Protein AF-A0A2N1URW8-F1 (afdb_monomer_lite)

Foldseek 3Di:
DDDDPVPDDLVVQLLVQLLVLLCCQCPNPLNLPNLLVLVCCVPVVDDPVLVSCCLQPPQADPQVLSNVVNVVSSVLSVVVSVVDDQWDWDDDPDDTDTHHPSVVVLVVCLPPVSVVSVLVSQLRSVVVSCVVVVHDDPPCPSVVSSVVSSQLSCLVSVLDKDKDKDQWPSLQQSVCVVVVHDHDIFGAIKIWIDDGSDPPSSDTDIDGDDGPGDDDDPDD

Radius of gyration: 18.82 Å; chains: 1; bounding box: 45×42×48 Å

Secondary structure (DSSP, 8-state):
----GGGS-HHHHHHHHHHHHHHIIIIISTTTTHHHHHHHHHHH---HHHHHHHHHHSPPSS-HHHHHHHHHHHHHHHHHHTT--SEEEEEETTEEEEEEHHHHHHHHTTSHHHHHHHHHHHHHHHHHHHHHTT----TTHHHHHHHHHHHHHHHHHH---EEEEEEE-HHHHHHHHHTT------EEEEEEEE--SSS-TT--EEEE-S---PPP----

Structure (mmCIF, N/CA/C/O backbone):
data_AF-A0A2N1URW8-F1
#
_entry.id   AF-A0A2N1URW8-F1
#
loop_
_atom_site.group_PDB
_atom_site.id
_atom_site.type_symbol
_atom_site.label_atom_id
_atom_site.label_alt_id
_atom_site.label_comp_id
_atom_site.label_asym_id
_atom_site.label_entity_id
_atom_site.label_seq_id
_atom_site.pdbx_PDB_ins_code
_atom_site.Cartn_x
_atom_site.Cartn_y
_atom_site.Cartn_z
_atom_site.occupancy
_atom_site.B_iso_or_equiv
_atom_site.auth_seq_id
_atom_site.auth_comp_id
_atom_site.auth_asym_id
_atom_site.auth_atom_id
_atom_site.pdbx_PDB_model_num
ATOM 1 N N . MET A 1 1 ? 13.653 -12.984 0.670 1.00 39.38 1 MET A N 1
ATOM 2 C CA . MET A 1 1 ? 13.271 -14.076 -0.247 1.00 39.38 1 MET A CA 1
ATOM 3 C C . MET A 1 1 ? 14.376 -14.189 -1.285 1.00 39.38 1 MET A C 1
ATOM 5 O O . MET A 1 1 ? 14.515 -13.278 -2.086 1.00 39.38 1 MET A O 1
ATOM 9 N N . ILE A 1 2 ? 15.222 -15.216 -1.197 1.00 36.12 2 ILE A N 1
ATOM 10 C CA . ILE A 1 2 ? 16.247 -15.495 -2.213 1.00 36.12 2 ILE A CA 1
ATOM 11 C C . ILE A 1 2 ? 15.595 -16.461 -3.195 1.00 36.12 2 ILE A C 1
ATOM 13 O O . ILE A 1 2 ? 15.266 -17.582 -2.816 1.00 36.12 2 ILE A O 1
ATOM 17 N N . ILE A 1 3 ? 15.343 -16.008 -4.418 1.00 50.28 3 ILE A N 1
ATOM 18 C CA . ILE A 1 3 ? 14.857 -16.864 -5.499 1.00 50.28 3 ILE A CA 1
ATOM 19 C C . ILE A 1 3 ? 16.018 -17.062 -6.459 1.00 50.28 3 ILE A C 1
ATOM 21 O O . ILE A 1 3 ? 16.604 -16.089 -6.931 1.00 50.28 3 ILE A O 1
ATOM 25 N N . ALA A 1 4 ? 16.354 -18.319 -6.737 1.00 48.62 4 ALA A N 1
ATOM 26 C CA . ALA A 1 4 ? 17.354 -18.642 -7.736 1.00 48.62 4 ALA A CA 1
ATOM 27 C C . ALA A 1 4 ? 16.824 -18.241 -9.123 1.00 48.62 4 ALA A C 1
ATOM 29 O O . ALA A 1 4 ? 15.799 -18.739 -9.584 1.00 48.62 4 ALA A O 1
ATOM 30 N N . THR A 1 5 ? 17.521 -17.323 -9.787 1.00 54.84 5 THR A N 1
ATOM 31 C CA . THR A 1 5 ? 17.147 -16.755 -11.095 1.00 54.84 5 THR A CA 1
ATOM 32 C C . THR A 1 5 ? 17.073 -17.788 -12.221 1.00 54.84 5 THR A C 1
ATOM 34 O O . THR A 1 5 ? 16.438 -17.523 -13.234 1.00 54.84 5 THR A O 1
ATOM 37 N N . HIS A 1 6 ? 17.668 -18.973 -12.047 1.00 55.75 6 HIS A N 1
ATOM 38 C CA . HIS A 1 6 ? 17.673 -20.040 -13.053 1.00 55.75 6 HIS A CA 1
ATOM 39 C C . HIS A 1 6 ? 16.394 -20.897 -13.072 1.00 55.75 6 HIS A C 1
ATOM 41 O O . HIS A 1 6 ? 16.236 -21.715 -13.972 1.00 55.75 6 HIS A O 1
ATOM 47 N N . SER A 1 7 ? 15.511 -20.768 -12.075 1.00 63.09 7 SER A N 1
ATOM 48 C CA . SER A 1 7 ? 14.359 -21.669 -11.909 1.00 63.09 7 SER A CA 1
ATOM 49 C C . SER A 1 7 ? 13.056 -21.145 -12.522 1.00 63.09 7 SER A C 1
ATOM 51 O O . SER A 1 7 ? 12.049 -21.840 -12.447 1.00 63.09 7 SER A O 1
ATOM 53 N N . TYR A 1 8 ? 13.060 -19.943 -13.103 1.00 68.00 8 TYR A N 1
ATOM 54 C CA . TYR A 1 8 ? 11.869 -19.312 -13.672 1.00 68.00 8 TYR A CA 1
ATOM 55 C C . TYR A 1 8 ? 12.006 -19.103 -15.177 1.00 68.00 8 TYR A C 1
ATOM 57 O O . TYR A 1 8 ? 13.053 -18.667 -15.661 1.00 68.00 8 TYR A O 1
ATOM 65 N N . GLY A 1 9 ? 10.920 -19.362 -15.911 1.00 84.25 9 GLY A N 1
ATOM 66 C CA . GLY A 1 9 ? 10.803 -18.900 -17.289 1.00 84.25 9 GLY A CA 1
ATOM 67 C C . GLY A 1 9 ? 10.861 -17.363 -17.358 1.00 84.25 9 GLY A C 1
ATOM 68 O O 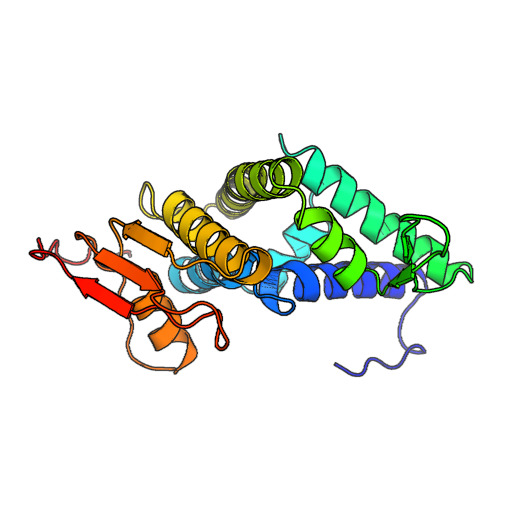. GLY A 1 9 ? 10.514 -16.690 -16.381 1.00 84.25 9 GLY A O 1
ATOM 69 N N . PRO A 1 10 ? 11.255 -16.775 -18.501 1.00 85.44 10 PRO A N 1
ATOM 70 C CA . PRO A 1 10 ? 11.378 -15.321 -18.642 1.00 85.44 10 PRO A CA 1
ATOM 71 C C . PRO A 1 10 ? 10.113 -14.544 -18.227 1.00 85.44 10 PRO A C 1
ATOM 73 O O . PRO A 1 10 ? 10.209 -13.521 -17.550 1.00 85.44 10 PRO A O 1
ATOM 76 N N . ASP A 1 11 ? 8.927 -15.055 -18.563 1.00 90.19 11 ASP A N 1
ATOM 77 C CA . ASP A 1 11 ? 7.642 -14.425 -18.221 1.00 90.19 11 ASP A CA 1
ATOM 78 C C . ASP A 1 11 ? 7.283 -14.563 -16.737 1.00 90.19 11 ASP A C 1
ATOM 80 O O . ASP A 1 11 ? 6.619 -13.707 -16.148 1.00 90.19 11 ASP A O 1
ATOM 84 N N . GLU A 1 12 ? 7.716 -15.649 -16.103 1.00 90.56 12 GLU A N 1
ATOM 85 C CA . GLU A 1 12 ? 7.471 -15.871 -14.683 1.00 90.56 12 GLU A CA 1
ATOM 86 C C . GLU A 1 12 ? 8.363 -14.978 -13.820 1.00 90.56 12 GLU A C 1
ATOM 88 O O . GLU A 1 12 ? 7.911 -14.481 -12.787 1.00 90.56 12 GLU A O 1
ATOM 93 N N . TRP A 1 13 ? 9.590 -14.700 -14.274 1.00 92.50 13 TRP A N 1
ATOM 94 C CA . TRP A 1 13 ? 10.467 -13.722 -13.633 1.00 92.50 13 TRP A CA 1
ATOM 95 C C . TRP A 1 13 ? 9.826 -12.328 -13.615 1.00 92.50 13 TRP A C 1
ATOM 97 O O . TRP A 1 13 ? 9.822 -11.678 -12.569 1.00 92.50 13 TRP A O 1
ATOM 107 N N . VAL A 1 14 ? 9.207 -11.903 -14.726 1.00 94.12 14 VAL A N 1
ATOM 108 C CA . VAL A 1 14 ? 8.488 -10.619 -14.813 1.00 94.12 14 VAL A CA 1
ATOM 109 C C . VAL A 1 14 ? 7.346 -10.574 -13.800 1.00 94.12 14 VAL A C 1
ATOM 111 O O . VAL A 1 14 ? 7.289 -9.660 -12.977 1.00 94.12 14 VAL A O 1
ATOM 114 N N . LYS A 1 15 ? 6.481 -11.598 -13.784 1.00 94.19 15 LYS A N 1
ATOM 115 C CA . LYS A 1 15 ? 5.366 -11.689 -12.824 1.00 94.19 15 LYS A CA 1
ATOM 116 C C . LYS A 1 15 ? 5.853 -11.645 -11.379 1.00 94.19 15 LYS A C 1
ATOM 118 O O . LYS A 1 15 ? 5.309 -10.899 -10.567 1.00 94.19 15 LYS A O 1
ATOM 123 N N . MET A 1 16 ? 6.884 -12.424 -11.062 1.00 94.31 16 MET A N 1
ATOM 124 C CA . MET A 1 16 ? 7.477 -12.473 -9.730 1.00 94.31 16 MET A CA 1
ATOM 125 C C . MET A 1 16 ? 8.035 -11.107 -9.322 1.00 94.31 16 MET A C 1
ATOM 127 O O . MET A 1 16 ? 7.764 -10.652 -8.209 1.00 94.31 16 MET A O 1
ATOM 131 N N . ARG A 1 17 ? 8.756 -10.416 -10.215 1.00 95.06 17 ARG A N 1
ATOM 132 C CA . ARG A 1 17 ? 9.349 -9.108 -9.916 1.00 95.06 17 ARG A CA 1
ATOM 133 C C . ARG A 1 17 ? 8.283 -8.037 -9.705 1.00 95.06 17 ARG A C 1
ATOM 135 O O . ARG A 1 17 ? 8.353 -7.313 -8.713 1.00 95.06 17 ARG A O 1
ATOM 142 N N . THR A 1 18 ? 7.268 -7.987 -10.569 1.00 96.44 18 THR A N 1
ATOM 143 C CA . THR A 1 18 ? 6.122 -7.079 -10.416 1.00 96.44 18 THR A CA 1
ATOM 144 C C . THR A 1 18 ? 5.377 -7.339 -9.107 1.00 96.44 18 THR A C 1
ATOM 146 O O . THR A 1 18 ? 5.091 -6.397 -8.369 1.00 96.44 18 THR A O 1
ATOM 149 N N . PHE A 1 19 ? 5.119 -8.606 -8.766 1.00 96.88 19 PHE A N 1
ATOM 150 C CA . PHE A 1 19 ? 4.511 -8.978 -7.487 1.00 96.88 19 PHE A CA 1
ATOM 151 C C . PHE A 1 19 ? 5.363 -8.516 -6.295 1.00 96.88 19 PHE A C 1
ATOM 153 O O . PHE A 1 19 ? 4.841 -7.920 -5.354 1.00 96.88 19 PHE A O 1
ATOM 160 N N . ALA A 1 20 ? 6.680 -8.742 -6.340 1.00 96.19 20 ALA A N 1
ATOM 161 C CA . ALA A 1 20 ? 7.592 -8.352 -5.270 1.00 96.19 20 ALA A CA 1
ATOM 162 C C . ALA A 1 20 ? 7.602 -6.833 -5.033 1.00 96.19 20 ALA A C 1
ATOM 164 O O . ALA A 1 20 ? 7.586 -6.409 -3.878 1.00 96.19 2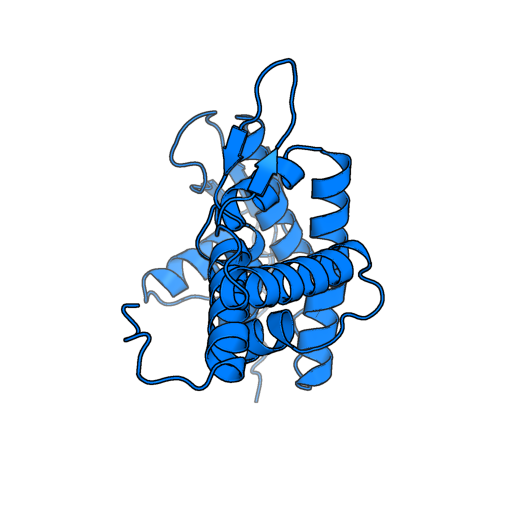0 ALA A O 1
ATOM 165 N N . TRP A 1 21 ? 7.564 -6.017 -6.092 1.00 97.25 21 TRP A N 1
ATOM 166 C CA . TRP A 1 21 ? 7.461 -4.562 -5.942 1.00 97.25 21 TRP A CA 1
ATOM 167 C C . TRP A 1 21 ? 6.142 -4.127 -5.311 1.00 97.25 21 TRP A C 1
ATOM 169 O O . TRP A 1 21 ? 6.156 -3.258 -4.446 1.00 97.25 21 TRP A O 1
ATOM 179 N N . TRP A 1 22 ? 5.014 -4.751 -5.656 1.00 97.62 22 TRP A N 1
ATOM 180 C CA . TRP A 1 22 ? 3.745 -4.449 -4.986 1.00 97.62 22 TRP A CA 1
ATOM 181 C C . TRP A 1 22 ? 3.784 -4.757 -3.488 1.00 97.62 22 TRP A C 1
ATOM 183 O O . TRP A 1 22 ? 3.334 -3.941 -2.683 1.00 97.62 22 TRP A O 1
ATOM 193 N N . VAL A 1 23 ? 4.365 -5.897 -3.101 1.00 97.44 23 VAL A N 1
ATOM 194 C CA . VAL A 1 23 ? 4.575 -6.241 -1.685 1.00 97.44 23 VAL A CA 1
ATOM 195 C C . VAL A 1 23 ? 5.458 -5.195 -1.004 1.00 97.44 23 VAL A C 1
ATOM 197 O O . VAL A 1 23 ? 5.140 -4.725 0.091 1.00 97.44 23 VAL A O 1
ATOM 200 N N . GLU A 1 24 ? 6.560 -4.825 -1.654 1.00 95.88 24 GLU A N 1
ATOM 201 C CA . GLU A 1 24 ? 7.501 -3.847 -1.130 1.00 95.88 24 GLU A CA 1
ATOM 202 C C . GLU A 1 24 ? 6.828 -2.489 -0.922 1.00 95.88 24 GLU A C 1
ATOM 204 O O . GLU A 1 24 ? 6.774 -2.021 0.209 1.00 95.88 24 GLU A O 1
ATOM 209 N N . ILE A 1 25 ? 6.244 -1.900 -1.964 1.00 95.88 25 ILE A N 1
ATOM 210 C CA . ILE A 1 25 ? 5.652 -0.556 -1.944 1.00 95.88 25 ILE A CA 1
ATOM 211 C C . ILE A 1 25 ? 4.486 -0.464 -0.956 1.00 95.88 25 ILE A C 1
ATOM 213 O O . ILE A 1 25 ? 4.392 0.492 -0.188 1.00 95.88 25 ILE A O 1
ATOM 217 N N . LEU A 1 26 ? 3.573 -1.438 -0.964 1.00 96.69 26 LEU A N 1
ATOM 218 C CA . LEU A 1 26 ? 2.344 -1.330 -0.178 1.00 96.69 26 LEU A CA 1
ATOM 219 C C . LEU A 1 26 ? 2.554 -1.685 1.293 1.00 96.69 26 LEU A C 1
ATOM 221 O O . LEU A 1 26 ? 1.945 -1.063 2.166 1.00 96.69 26 LEU A O 1
ATOM 225 N N . TYR A 1 27 ? 3.377 -2.698 1.577 1.00 95.31 27 TYR A N 1
ATOM 226 C CA . TYR A 1 27 ? 3.396 -3.338 2.892 1.00 95.31 27 TYR A CA 1
ATOM 227 C C . TYR A 1 27 ? 4.710 -3.161 3.653 1.00 95.31 27 TYR A C 1
ATOM 229 O O . TYR A 1 27 ? 4.679 -3.009 4.875 1.00 95.31 27 TYR A O 1
ATOM 237 N N . LEU A 1 28 ? 5.857 -3.184 2.969 1.00 92.19 28 LEU A N 1
ATOM 238 C CA . LEU A 1 28 ? 7.171 -3.185 3.623 1.00 92.19 28 LEU A CA 1
ATOM 239 C C . LEU A 1 28 ? 7.789 -1.786 3.672 1.00 92.19 28 LEU A C 1
ATOM 241 O O . LEU A 1 28 ? 8.083 -1.262 4.749 1.00 92.19 28 LEU A O 1
ATOM 245 N N . LEU A 1 29 ? 7.971 -1.171 2.508 1.00 88.06 29 LEU A N 1
ATOM 246 C CA . LEU A 1 29 ? 8.606 0.122 2.340 1.00 88.06 29 LEU A CA 1
ATOM 247 C C . LEU A 1 29 ? 7.665 1.214 2.831 1.00 88.06 29 LEU A C 1
ATOM 249 O O . LEU A 1 29 ? 6.610 1.471 2.260 1.00 88.06 29 LEU A O 1
ATOM 253 N N . ARG A 1 30 ? 8.041 1.845 3.943 1.00 88.06 30 ARG A N 1
ATOM 254 C CA . ARG A 1 30 ? 7.287 2.934 4.584 1.00 88.06 30 ARG A CA 1
ATOM 255 C C . ARG A 1 30 ? 5.828 2.612 4.937 1.00 88.06 30 ARG A C 1
ATOM 257 O O . ARG A 1 30 ? 5.105 3.515 5.351 1.00 88.06 30 ARG A O 1
ATOM 264 N N . LYS A 1 31 ? 5.420 1.339 4.844 1.00 91.44 31 LYS A N 1
ATOM 265 C CA . LYS A 1 31 ? 4.114 0.820 5.270 1.00 91.44 31 LYS A CA 1
ATOM 266 C C . LYS A 1 31 ? 2.923 1.595 4.685 1.00 91.44 31 LYS A C 1
ATOM 268 O O . LYS A 1 31 ? 1.913 1.738 5.373 1.00 91.44 31 LYS A O 1
ATOM 273 N N . LEU A 1 32 ? 3.031 2.070 3.436 1.00 94.44 32 LEU A N 1
ATOM 274 C CA . LEU A 1 32 ? 2.066 2.991 2.810 1.00 94.44 32 LEU A CA 1
ATOM 275 C C . LEU A 1 32 ? 0.610 2.555 3.011 1.00 94.44 32 LEU A C 1
ATOM 277 O O . LEU A 1 32 ? -0.246 3.339 3.404 1.00 94.44 32 LEU A O 1
ATOM 281 N N . VAL A 1 33 ? 0.336 1.271 2.788 1.00 96.50 33 VAL A N 1
ATOM 282 C CA . VAL A 1 33 ? -1.018 0.701 2.804 1.00 96.50 33 VAL A CA 1
ATOM 283 C C . VAL A 1 33 ? -1.074 -0.506 3.751 1.00 96.50 33 VAL A C 1
ATOM 285 O O . VAL A 1 33 ? -2.022 -1.280 3.730 1.00 96.50 33 VAL A O 1
ATOM 288 N N . GLN A 1 34 ? -0.081 -0.679 4.636 1.00 95.81 34 GLN A N 1
ATOM 289 C CA . GLN A 1 34 ? 0.017 -1.859 5.505 1.00 95.81 34 GLN A CA 1
ATOM 290 C C . GLN A 1 34 ? -1.238 -2.051 6.366 1.00 95.81 34 GLN A C 1
ATOM 292 O O . GLN A 1 34 ? -1.755 -3.162 6.432 1.00 95.81 34 GLN A O 1
ATOM 297 N N . LEU A 1 35 ? -1.737 -0.986 7.003 1.00 95.00 35 LEU A N 1
ATOM 298 C CA . LEU A 1 35 ? -2.889 -1.058 7.907 1.00 95.00 35 LEU A CA 1
ATOM 299 C C . LEU A 1 35 ? -4.174 -1.552 7.223 1.00 95.00 35 LEU A C 1
ATOM 301 O O . LEU A 1 35 ? -4.744 -2.534 7.699 1.00 95.00 35 LEU A O 1
ATOM 305 N N . PRO A 1 36 ? -4.651 -0.947 6.119 1.00 97.50 36 PRO A N 1
ATOM 306 C CA . PRO A 1 36 ? -5.852 -1.446 5.456 1.00 97.50 36 PRO A CA 1
ATOM 307 C C . PRO A 1 36 ? -5.677 -2.860 4.875 1.00 97.50 36 PRO A C 1
ATOM 309 O O . PRO A 1 36 ? -6.620 -3.646 4.950 1.00 97.50 36 PRO A O 1
ATOM 312 N N . LEU A 1 37 ? -4.492 -3.240 4.372 1.00 98.12 37 LEU A N 1
ATOM 313 C CA . LEU A 1 37 ? -4.255 -4.618 3.904 1.00 98.12 37 LEU A CA 1
ATOM 314 C C . LEU A 1 37 ? -4.288 -5.630 5.055 1.00 98.12 37 LEU A C 1
ATOM 316 O O . LEU A 1 37 ? -4.880 -6.703 4.924 1.00 98.12 37 LEU A O 1
ATOM 320 N N . LEU A 1 38 ? -3.687 -5.271 6.191 1.00 96.94 38 LEU A N 1
ATOM 321 C CA . LEU A 1 38 ? -3.698 -6.071 7.409 1.00 96.94 38 LEU A CA 1
ATOM 322 C C . LEU A 1 38 ? -5.131 -6.269 7.917 1.00 96.94 38 LEU A C 1
ATOM 324 O O . LEU A 1 38 ? -5.527 -7.397 8.185 1.00 96.94 38 LEU A O 1
ATOM 328 N N . LEU A 1 39 ? -5.936 -5.204 7.965 1.00 96.56 39 LEU A N 1
ATOM 329 C CA . LEU A 1 39 ? -7.342 -5.273 8.379 1.00 96.56 39 LEU A CA 1
ATOM 330 C C . LEU A 1 39 ? -8.182 -6.162 7.463 1.00 96.56 39 LEU A C 1
ATOM 332 O O . LEU A 1 39 ? -8.995 -6.949 7.950 1.00 96.56 39 LEU A O 1
ATOM 336 N N . ILE A 1 40 ? -7.981 -6.071 6.147 1.00 97.69 40 ILE A N 1
ATOM 337 C CA . ILE A 1 40 ? -8.659 -6.952 5.190 1.00 97.69 40 ILE A CA 1
ATOM 338 C C . ILE A 1 40 ? -8.285 -8.406 5.469 1.00 97.69 40 ILE A C 1
ATOM 340 O O . ILE A 1 40 ? -9.179 -9.246 5.574 1.00 97.69 40 ILE A O 1
ATOM 344 N N . HIS A 1 41 ? -6.998 -8.707 5.640 1.00 97.31 41 HIS A N 1
ATOM 345 C CA . HIS A 1 41 ? -6.546 -10.053 5.979 1.00 97.31 41 HIS A CA 1
ATOM 346 C C . HIS A 1 41 ? -7.187 -10.557 7.285 1.00 97.31 41 HIS A C 1
ATOM 348 O O . HIS A 1 41 ? -7.806 -11.622 7.291 1.00 97.31 41 HIS A O 1
ATOM 354 N N . MET A 1 42 ? -7.112 -9.755 8.351 1.00 95.94 42 MET A N 1
ATOM 355 C CA . MET A 1 42 ? -7.642 -10.067 9.683 1.00 95.94 42 MET A CA 1
ATOM 356 C C . MET A 1 42 ? -9.142 -10.379 9.675 1.00 95.94 42 MET A C 1
ATOM 358 O O . MET A 1 42 ? -9.573 -11.337 10.310 1.00 95.94 42 MET A O 1
ATOM 362 N N . LEU A 1 43 ? -9.945 -9.565 8.983 1.00 96.19 43 LEU A N 1
ATOM 363 C CA . LEU A 1 43 ? -11.408 -9.626 9.078 1.00 96.19 43 LEU A CA 1
ATOM 364 C C . LEU A 1 43 ? -12.057 -10.527 8.031 1.00 96.19 43 LEU A C 1
ATOM 366 O O . LEU A 1 43 ? -13.155 -11.031 8.250 1.00 96.19 43 LEU A O 1
ATOM 370 N N . THR A 1 44 ? -11.413 -10.718 6.882 1.00 96.81 44 THR A N 1
ATOM 371 C CA . THR A 1 44 ? -12.019 -11.453 5.759 1.00 96.81 44 THR A CA 1
ATOM 372 C C . THR A 1 44 ? -11.395 -12.825 5.526 1.00 96.81 44 THR A C 1
ATOM 374 O O . THR A 1 44 ? -11.985 -13.645 4.808 1.00 96.81 44 THR A O 1
ATOM 377 N N . GLY A 1 45 ? -10.208 -13.062 6.098 1.00 96.12 45 GLY A N 1
ATOM 378 C CA . GLY A 1 45 ? -9.386 -14.246 5.864 1.00 96.12 45 GLY A CA 1
ATOM 379 C C . GLY A 1 45 ? -8.687 -14.266 4.502 1.00 96.12 45 GLY A C 1
ATOM 380 O O . GLY A 1 45 ? -8.075 -15.275 4.157 1.00 96.12 45 GLY A O 1
ATOM 381 N N . LEU A 1 46 ? -8.770 -13.190 3.705 1.00 97.69 46 LEU A N 1
ATOM 382 C CA . LEU A 1 46 ? -8.049 -13.110 2.434 1.00 97.69 46 LEU A CA 1
ATOM 383 C C . LEU A 1 46 ? -6.547 -13.225 2.676 1.00 97.69 46 LEU A C 1
ATOM 385 O O . LEU A 1 46 ? -5.974 -12.485 3.472 1.00 97.69 46 LEU A O 1
ATOM 389 N N . SER A 1 47 ? -5.898 -14.153 1.982 1.00 97.56 47 SER A N 1
ATOM 390 C CA . SER A 1 47 ? -4.452 -14.327 2.090 1.00 97.56 47 SER A CA 1
ATOM 391 C C . SER A 1 47 ? -3.712 -13.135 1.480 1.00 97.56 47 SER A C 1
ATOM 393 O O . SER A 1 47 ? -4.146 -12.572 0.474 1.00 97.56 47 SER A O 1
ATOM 395 N N . TYR A 1 48 ? -2.536 -12.802 2.020 1.00 96.19 48 TYR A N 1
ATOM 396 C CA . TYR A 1 48 ? -1.654 -11.796 1.415 1.00 96.19 48 TYR A CA 1
ATOM 397 C C . TYR A 1 48 ? -1.363 -12.084 -0.058 1.00 96.19 48 TYR A C 1
ATOM 399 O O . TYR A 1 48 ? -1.316 -11.165 -0.866 1.00 96.19 48 TYR A O 1
ATOM 407 N N . ARG A 1 49 ? -1.240 -13.365 -0.426 1.00 96.06 49 ARG A N 1
ATOM 408 C CA . ARG A 1 49 ? -1.089 -13.781 -1.820 1.00 96.06 49 ARG A CA 1
ATOM 409 C C . ARG A 1 49 ? -2.234 -13.262 -2.692 1.00 96.06 49 ARG A C 1
ATOM 411 O O . ARG A 1 49 ? -1.958 -12.595 -3.679 1.00 96.06 49 ARG A O 1
ATOM 418 N N . GLN A 1 50 ? -3.488 -13.517 -2.312 1.00 97.44 50 GLN A N 1
ATOM 419 C CA . GLN A 1 50 ? -4.660 -13.053 -3.070 1.00 97.44 50 GLN A CA 1
ATOM 420 C C . GLN A 1 50 ? -4.698 -11.526 -3.182 1.00 97.44 50 GLN A C 1
ATOM 422 O O . GLN A 1 50 ? -4.991 -10.991 -4.247 1.00 97.44 50 GLN A O 1
ATOM 427 N N . ILE A 1 51 ? -4.364 -10.830 -2.093 1.00 98.19 51 ILE A N 1
ATOM 428 C CA . ILE A 1 51 ? -4.320 -9.367 -2.048 1.00 98.19 51 ILE A CA 1
ATOM 429 C C . ILE A 1 51 ? -3.273 -8.828 -3.033 1.00 98.19 51 ILE A C 1
ATOM 431 O O . ILE A 1 51 ? -3.584 -7.984 -3.869 1.00 98.19 51 ILE A O 1
ATOM 435 N N . PHE A 1 52 ? -2.035 -9.315 -2.974 1.00 97.88 52 PHE A N 1
ATOM 436 C CA . PHE A 1 52 ? -0.960 -8.798 -3.822 1.00 97.88 52 PHE A CA 1
ATOM 437 C C . PHE A 1 52 ? -1.062 -9.274 -5.278 1.00 97.88 52 PHE A C 1
ATOM 439 O O . PHE A 1 52 ? -0.719 -8.514 -6.178 1.00 97.88 52 PHE A O 1
ATOM 446 N N . GLU A 1 53 ? -1.593 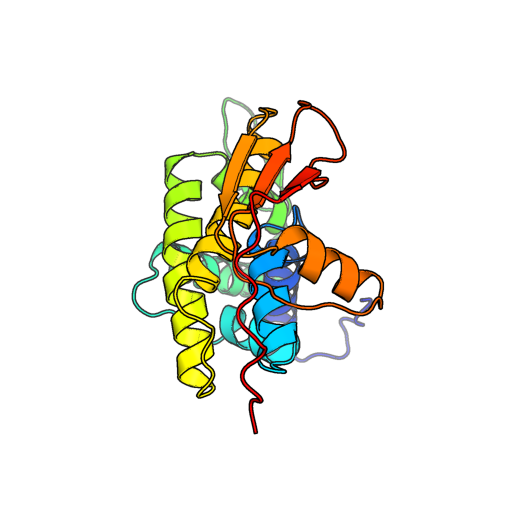-10.474 -5.543 1.00 97.31 53 GLU A N 1
ATOM 447 C CA . GLU A 1 53 ? -1.920 -10.916 -6.909 1.00 97.31 53 GLU A CA 1
ATOM 448 C C . GLU A 1 53 ? -2.999 -10.022 -7.536 1.00 97.31 53 GLU A C 1
ATOM 450 O O . GLU A 1 53 ? -2.918 -9.712 -8.725 1.00 97.31 53 GLU A O 1
ATOM 455 N N . PHE A 1 54 ? -3.971 -9.552 -6.745 1.00 97.94 54 PHE A N 1
ATOM 456 C CA . PHE A 1 54 ? -4.957 -8.580 -7.211 1.00 97.94 54 PHE A CA 1
ATOM 457 C C . PHE A 1 54 ? -4.293 -7.264 -7.633 1.00 97.94 54 PHE A C 1
ATOM 459 O O . PHE A 1 54 ? -4.519 -6.811 -8.752 1.00 97.94 54 PHE A O 1
ATOM 466 N N . TYR A 1 55 ? -3.417 -6.693 -6.801 1.00 97.88 55 TYR A N 1
ATOM 467 C CA . TYR A 1 55 ? -2.678 -5.479 -7.172 1.00 97.88 55 TYR A CA 1
ATOM 468 C C . TYR A 1 55 ? -1.784 -5.673 -8.402 1.00 97.88 55 TYR A C 1
ATOM 470 O O . TYR A 1 55 ? -1.679 -4.785 -9.249 1.00 97.88 55 TYR A O 1
ATOM 478 N N . ALA A 1 56 ? -1.143 -6.833 -8.521 1.00 96.81 56 ALA A N 1
ATOM 479 C CA . ALA A 1 56 ? -0.205 -7.095 -9.600 1.00 96.81 56 ALA A CA 1
ATOM 480 C C . ALA A 1 56 ? -0.884 -7.327 -10.955 1.00 96.81 56 ALA A C 1
ATOM 482 O O . ALA A 1 56 ? -0.356 -6.878 -11.971 1.00 96.81 56 ALA A O 1
ATOM 483 N N . PHE A 1 57 ? -2.023 -8.026 -10.981 1.00 95.88 57 PHE A N 1
ATOM 484 C CA . PHE A 1 57 ? -2.525 -8.630 -12.221 1.00 95.88 57 PHE A CA 1
ATOM 485 C C . PHE A 1 57 ? -3.999 -8.364 -12.523 1.00 95.88 57 PHE A C 1
ATOM 487 O O . PHE A 1 57 ? -4.474 -8.754 -13.590 1.00 95.88 57 PHE A O 1
ATOM 494 N N . VAL A 1 58 ? -4.743 -7.724 -11.619 1.00 96.81 58 VAL A N 1
ATOM 495 C CA . VAL A 1 58 ? -6.137 -7.353 -11.879 1.00 96.81 58 VAL A CA 1
ATOM 496 C C . VAL A 1 58 ? -6.196 -5.878 -12.281 1.00 96.81 58 VAL A C 1
ATOM 498 O O . VAL A 1 58 ? -5.662 -5.035 -11.560 1.00 96.81 58 VAL A O 1
ATOM 501 N N . PRO A 1 59 ? -6.847 -5.534 -13.408 1.00 96.12 59 PRO A N 1
ATOM 502 C CA . PRO A 1 59 ? -7.048 -4.142 -13.787 1.00 96.12 59 PRO A CA 1
ATOM 503 C C . PRO A 1 59 ? -7.881 -3.393 -12.747 1.00 96.12 59 PRO A C 1
ATOM 505 O O . PRO A 1 59 ? -8.915 -3.888 -12.279 1.00 96.12 59 PRO A O 1
ATOM 508 N N . PHE A 1 60 ? -7.462 -2.176 -12.422 1.00 95.56 60 PHE A N 1
ATOM 509 C CA . PHE A 1 60 ? -8.190 -1.337 -11.484 1.00 95.56 60 PHE A CA 1
ATOM 510 C C . PHE A 1 60 ? -9.313 -0.569 -12.181 1.00 95.56 60 PHE A C 1
ATOM 512 O O . PHE A 1 60 ? -9.127 0.029 -13.241 1.00 95.56 60 PHE A O 1
ATOM 519 N N . ALA A 1 61 ? -10.494 -0.568 -11.569 1.00 87.50 61 ALA A N 1
ATOM 520 C CA . ALA A 1 61 ? -11.598 0.272 -12.000 1.00 87.50 61 ALA A CA 1
ATOM 521 C C . ALA A 1 61 ? -11.468 1.650 -11.343 1.00 87.50 61 ALA A C 1
ATOM 523 O O . ALA A 1 61 ? -11.305 1.739 -10.131 1.00 87.50 61 ALA A O 1
ATOM 524 N N . GLN A 1 62 ? -11.589 2.723 -12.132 1.00 92.62 62 GLN A N 1
ATOM 525 C CA . GLN A 1 62 ? -11.659 4.103 -11.618 1.00 92.62 62 GLN A CA 1
ATOM 526 C C . GLN A 1 62 ? -10.447 4.514 -10.750 1.00 92.62 62 GLN A C 1
ATOM 528 O O . GLN A 1 62 ? -10.590 5.264 -9.789 1.00 92.62 62 GLN A O 1
ATOM 533 N N . ALA A 1 63 ? -9.257 4.020 -11.101 1.00 97.19 63 ALA A N 1
ATOM 534 C CA . ALA A 1 63 ? -8.003 4.313 -10.409 1.00 97.19 63 ALA A CA 1
ATOM 535 C C . ALA A 1 63 ? -6.867 4.550 -11.428 1.00 97.19 63 ALA A C 1
ATOM 537 O O . ALA A 1 63 ? -6.064 3.642 -11.685 1.00 97.19 63 ALA A O 1
ATOM 538 N N . PRO A 1 64 ? -6.860 5.704 -12.125 1.00 97.44 64 PRO A N 1
ATOM 539 C CA . PRO A 1 64 ? -5.897 5.985 -13.188 1.00 97.44 64 PRO A CA 1
ATOM 540 C C . PRO A 1 64 ? -4.437 5.994 -12.715 1.00 97.44 64 PRO A C 1
ATOM 542 O O . PRO A 1 64 ? -3.599 5.419 -13.411 1.00 97.44 64 PRO A O 1
ATOM 545 N N . LEU A 1 65 ? -4.127 6.566 -11.547 1.00 97.81 65 LEU A N 1
ATOM 546 C CA . LEU A 1 65 ? -2.761 6.630 -11.016 1.00 97.81 65 LEU A CA 1
ATOM 547 C C . LEU A 1 65 ? -2.230 5.234 -10.673 1.00 97.81 65 LEU A C 1
ATOM 549 O O . LEU A 1 65 ? -1.125 4.873 -11.074 1.00 97.81 65 LEU A O 1
ATOM 553 N N . LEU A 1 66 ? -3.015 4.408 -9.980 1.00 97.88 66 LEU A N 1
ATOM 554 C CA . LEU A 1 66 ? -2.634 3.030 -9.664 1.00 97.88 66 LEU A CA 1
ATOM 555 C C . LEU A 1 66 ? -2.568 2.159 -10.924 1.00 97.88 66 LEU A C 1
ATOM 557 O O . LEU A 1 66 ? -1.727 1.265 -11.002 1.00 97.88 66 LEU A O 1
ATOM 561 N N . SER A 1 67 ? -3.399 2.432 -11.933 1.00 97.75 67 SER A N 1
ATOM 562 C CA . SER A 1 67 ? -3.329 1.742 -13.231 1.00 97.75 67 SER A CA 1
ATOM 563 C C . SER A 1 67 ? -2.067 2.117 -14.008 1.00 97.75 67 SER A C 1
ATOM 565 O O . SER A 1 67 ? -1.461 1.278 -14.676 1.00 97.75 67 SER A O 1
ATOM 567 N N . GLU A 1 68 ? -1.645 3.378 -13.942 1.00 97.56 68 GLU A N 1
ATOM 568 C CA . GLU A 1 68 ? -0.359 3.818 -14.477 1.00 97.56 68 GLU A CA 1
ATOM 569 C C . GLU A 1 68 ? 0.806 3.177 -13.724 1.00 97.56 68 GLU A C 1
ATOM 571 O O . GLU A 1 68 ? 1.709 2.639 -14.361 1.00 97.56 68 GLU A O 1
ATOM 576 N N . LEU A 1 69 ? 0.734 3.121 -12.393 1.00 97.62 69 LEU A N 1
ATOM 577 C CA . LEU A 1 69 ? 1.726 2.447 -11.563 1.00 97.62 69 LEU A CA 1
ATOM 578 C C . LEU A 1 69 ? 1.837 0.949 -11.892 1.00 97.62 69 LEU A C 1
ATOM 580 O O . LEU A 1 69 ? 2.944 0.436 -12.043 1.00 97.62 69 LEU A O 1
ATOM 584 N N . GLN A 1 70 ? 0.711 0.251 -12.068 1.00 97.56 70 GLN A N 1
ATOM 585 C CA . GLN A 1 70 ? 0.690 -1.160 -12.468 1.00 97.56 70 GLN A CA 1
ATOM 586 C C . GLN A 1 70 ? 1.393 -1.364 -13.818 1.00 97.56 70 GLN A C 1
ATOM 588 O O . GLN A 1 70 ? 2.253 -2.239 -13.941 1.00 97.56 70 GLN A O 1
ATOM 593 N N . ARG A 1 71 ? 1.078 -0.524 -14.815 1.00 97.75 71 ARG A N 1
ATOM 594 C CA . ARG A 1 71 ? 1.730 -0.562 -16.135 1.00 97.75 71 ARG A CA 1
ATOM 595 C C . ARG A 1 71 ? 3.217 -0.242 -16.050 1.00 97.75 71 ARG A C 1
ATOM 597 O O . ARG A 1 71 ? 4.007 -0.909 -16.710 1.00 97.75 71 ARG A O 1
ATOM 604 N N . PHE A 1 72 ? 3.599 0.740 -15.238 1.00 97.88 72 PHE A N 1
ATOM 605 C CA . PHE A 1 72 ? 4.993 1.108 -15.021 1.00 97.88 72 PHE A CA 1
ATOM 606 C C . PHE A 1 72 ? 5.794 -0.053 -14.424 1.00 97.88 72 PHE A C 1
ATOM 608 O O . PHE A 1 72 ? 6.839 -0.406 -14.963 1.00 97.88 72 PHE A O 1
ATOM 615 N N . LEU A 1 73 ? 5.293 -0.693 -13.363 1.00 97.81 73 LEU A N 1
ATOM 616 C CA . LEU A 1 73 ? 5.970 -1.827 -12.727 1.00 97.81 73 LEU A CA 1
ATOM 617 C C . LEU A 1 73 ? 6.097 -3.025 -13.674 1.00 97.81 73 LEU A C 1
ATOM 619 O O . LEU A 1 73 ? 7.147 -3.664 -13.720 1.00 97.81 73 LEU A O 1
ATOM 623 N N . LEU A 1 74 ? 5.053 -3.327 -14.448 1.00 97.19 74 LEU A N 1
ATOM 624 C CA . LEU A 1 74 ? 5.111 -4.391 -15.448 1.00 97.19 74 LEU A CA 1
ATOM 625 C C . LEU A 1 74 ? 6.123 -4.061 -16.557 1.00 97.19 74 LEU A C 1
ATOM 627 O O . LEU A 1 74 ? 6.998 -4.868 -16.859 1.00 97.19 74 LEU A O 1
ATOM 631 N N . GLY A 1 75 ? 6.047 -2.852 -17.118 1.00 97.44 75 GLY A N 1
ATOM 632 C CA . GLY A 1 75 ? 6.947 -2.393 -18.174 1.00 97.44 75 GLY A CA 1
ATOM 633 C C . GLY A 1 75 ? 8.406 -2.326 -17.726 1.00 97.44 75 GLY A C 1
ATOM 634 O O . GLY A 1 75 ? 9.297 -2.709 -18.479 1.00 97.44 75 GLY A O 1
ATOM 635 N N . LYS A 1 76 ? 8.670 -1.911 -16.482 1.00 97.50 76 LYS A N 1
ATOM 636 C CA . LYS A 1 76 ? 10.029 -1.871 -15.934 1.00 97.50 76 LYS A CA 1
ATOM 637 C C . LYS A 1 76 ? 10.606 -3.273 -15.742 1.00 97.50 76 LYS A C 1
ATOM 639 O O . LYS A 1 76 ? 11.781 -3.476 -16.034 1.00 97.50 76 LYS A O 1
ATOM 644 N N . ALA A 1 77 ? 9.804 -4.244 -15.301 1.00 96.25 77 ALA A N 1
ATOM 645 C CA . ALA A 1 77 ? 10.243 -5.638 -15.235 1.00 96.25 77 ALA A CA 1
ATOM 646 C C . ALA A 1 77 ? 10.572 -6.181 -16.639 1.00 96.25 77 ALA A C 1
ATOM 648 O O . ALA A 1 77 ? 11.656 -6.716 -16.852 1.00 96.25 77 ALA A O 1
ATOM 649 N N . GLU A 1 78 ? 9.694 -5.973 -17.620 1.00 96.38 78 GLU A N 1
ATOM 650 C CA . GLU A 1 78 ? 9.944 -6.340 -19.023 1.00 96.38 78 GLU A CA 1
ATOM 651 C C . GLU A 1 78 ? 11.247 -5.727 -19.568 1.00 96.38 78 GLU A C 1
ATOM 653 O O . GLU A 1 78 ? 12.044 -6.412 -20.213 1.00 96.38 78 GLU A O 1
ATOM 658 N N . ALA A 1 79 ? 11.509 -4.458 -19.252 1.00 96.38 79 ALA A N 1
ATOM 659 C CA . ALA A 1 79 ? 12.716 -3.767 -19.680 1.00 96.38 79 ALA A CA 1
ATOM 660 C C . ALA A 1 79 ? 13.993 -4.321 -19.026 1.00 96.38 79 ALA A C 1
ATOM 662 O O . ALA A 1 79 ? 14.986 -4.547 -19.716 1.00 96.38 79 ALA A O 1
ATOM 663 N N . ILE A 1 80 ? 13.969 -4.613 -17.719 1.00 95.25 80 ILE A N 1
ATOM 664 C CA . ILE A 1 80 ? 15.109 -5.246 -17.030 1.00 95.25 80 ILE A CA 1
ATOM 665 C C . ILE A 1 80 ? 15.395 -6.622 -17.627 1.00 95.25 80 ILE A C 1
ATOM 667 O O . ILE A 1 80 ? 16.549 -6.963 -17.882 1.00 95.25 80 ILE A O 1
ATOM 671 N N . ARG A 1 81 ? 14.347 -7.399 -17.922 1.00 92.69 81 ARG A N 1
ATOM 672 C CA . ARG A 1 81 ? 14.490 -8.685 -18.613 1.00 92.69 81 ARG A CA 1
ATOM 673 C C . ARG A 1 81 ? 15.176 -8.522 -19.975 1.00 92.69 81 ARG A C 1
ATOM 675 O O . ARG A 1 81 ? 15.938 -9.395 -20.378 1.00 92.69 81 ARG A O 1
ATOM 682 N N . ALA A 1 82 ? 14.928 -7.413 -20.673 1.00 93.88 82 ALA A N 1
ATOM 683 C CA . ALA A 1 82 ? 15.576 -7.065 -21.938 1.00 93.88 82 ALA A CA 1
ATOM 684 C C . ALA A 1 82 ? 16.988 -6.452 -21.783 1.00 93.88 82 ALA A C 1
ATOM 686 O O . ALA A 1 82 ? 17.598 -6.080 -22.785 1.00 93.88 82 ALA A O 1
ATOM 687 N N . GLY A 1 83 ? 17.526 -6.365 -20.561 1.00 94.19 83 GLY A N 1
ATOM 688 C CA . GLY A 1 83 ? 18.874 -5.867 -20.273 1.00 94.19 83 GLY A CA 1
ATOM 689 C C . GLY A 1 83 ? 18.941 -4.422 -19.771 1.00 94.19 83 GLY A C 1
ATOM 690 O O . GLY A 1 83 ? 20.039 -3.879 -19.649 1.00 94.19 83 GLY A O 1
ATOM 691 N N . GLU A 1 84 ? 17.807 -3.781 -19.475 1.00 95.00 84 GLU A N 1
ATOM 692 C CA . GLU A 1 84 ? 17.802 -2.462 -18.835 1.00 95.00 84 GLU A CA 1
ATOM 693 C C . GLU A 1 84 ? 18.238 -2.544 -17.358 1.00 95.00 84 GLU A C 1
ATOM 695 O O . GLU A 1 84 ? 18.116 -3.571 -16.691 1.00 95.00 84 GLU A O 1
ATOM 700 N N . THR A 1 85 ? 18.734 -1.432 -16.814 1.00 93.38 85 THR A N 1
ATOM 701 C CA . THR A 1 85 ? 19.045 -1.300 -15.384 1.00 93.38 85 THR A CA 1
ATOM 702 C C . THR A 1 85 ? 17.792 -1.383 -14.507 1.00 93.38 85 THR A C 1
ATOM 704 O O . THR A 1 85 ? 16.719 -0.914 -14.889 1.00 93.38 85 THR A O 1
ATOM 707 N N . GLU A 1 86 ? 17.936 -1.898 -13.282 1.00 92.00 86 GLU A N 1
ATOM 708 C CA . GLU A 1 86 ? 16.871 -1.862 -12.268 1.00 92.00 86 GLU A CA 1
ATOM 709 C C . GLU A 1 86 ? 16.608 -0.452 -11.719 1.00 92.00 86 GLU A C 1
ATOM 711 O O . GLU A 1 86 ? 15.600 -0.219 -11.052 1.00 92.00 86 GLU A O 1
ATOM 716 N N . LEU A 1 87 ? 17.505 0.494 -12.000 1.00 95.00 87 LEU A N 1
ATOM 717 C CA . LEU A 1 87 ? 17.434 1.847 -11.475 1.00 95.00 87 LEU A CA 1
ATOM 718 C C . LEU A 1 87 ? 16.516 2.739 -12.322 1.00 95.00 87 LEU A C 1
ATOM 720 O O . LEU A 1 87 ? 16.393 2.604 -13.544 1.00 95.00 87 LEU A O 1
ATOM 724 N N . CYS A 1 88 ? 15.886 3.689 -11.647 1.00 95.00 88 CYS A N 1
ATOM 725 C CA . CYS A 1 88 ? 15.075 4.750 -12.218 1.00 95.00 88 CYS A CA 1
ATOM 726 C C . CYS A 1 88 ? 15.824 6.074 -12.093 1.00 95.00 88 CYS A C 1
ATOM 728 O O . CYS A 1 88 ? 16.339 6.412 -11.025 1.00 95.00 88 CYS A O 1
ATOM 730 N N . ILE A 1 89 ? 15.869 6.829 -13.189 1.00 92.69 89 ILE A N 1
ATOM 731 C CA . ILE A 1 89 ? 16.491 8.151 -13.209 1.00 92.69 89 ILE A CA 1
ATOM 732 C C . ILE A 1 89 ? 15.457 9.177 -12.766 1.00 92.69 89 ILE A C 1
ATOM 734 O O . ILE A 1 89 ? 14.448 9.381 -13.441 1.00 92.69 89 ILE A O 1
ATOM 738 N N . MET A 1 90 ? 15.748 9.883 -11.681 1.00 88.81 90 MET A N 1
ATOM 739 C CA . MET A 1 90 ? 15.019 11.076 -11.279 1.00 88.81 90 MET A CA 1
ATOM 740 C C . MET A 1 90 ? 15.853 12.309 -11.624 1.00 88.81 90 MET A C 1
ATOM 742 O O . MET A 1 90 ? 16.951 12.505 -11.104 1.00 88.81 90 MET A O 1
ATOM 746 N N . ARG A 1 91 ? 15.337 13.144 -12.528 1.00 86.12 91 ARG A N 1
ATOM 747 C CA . ARG A 1 91 ? 15.991 14.394 -12.930 1.00 86.12 91 ARG A CA 1
ATOM 748 C C . ARG A 1 91 ? 15.451 15.530 -12.075 1.00 86.12 91 ARG A C 1
ATOM 750 O O . ARG A 1 91 ? 14.396 16.079 -12.377 1.00 86.12 91 ARG A O 1
ATOM 757 N N . GLN A 1 92 ? 16.169 15.862 -11.009 1.00 77.56 92 GLN A N 1
ATOM 758 C CA . GLN A 1 92 ? 15.841 16.997 -10.155 1.00 77.56 92 GLN A CA 1
ATOM 759 C C . GLN A 1 92 ? 17.058 17.921 -10.062 1.00 77.56 92 GLN A C 1
ATOM 761 O O . GLN A 1 92 ? 18.088 17.557 -9.508 1.00 77.56 92 GLN A O 1
ATOM 766 N N . GLY A 1 93 ? 16.949 19.127 -10.621 1.00 74.62 93 GLY A N 1
ATOM 767 C CA . GLY A 1 93 ? 18.071 20.066 -10.678 1.00 74.62 93 GLY A CA 1
ATOM 768 C C . GLY A 1 93 ? 19.119 19.686 -11.730 1.00 74.62 93 GLY A C 1
ATOM 769 O O . GLY A 1 93 ? 18.767 19.275 -12.835 1.00 74.62 93 GLY A O 1
ATOM 770 N N . LYS A 1 94 ? 20.404 19.899 -11.410 1.00 73.50 94 LYS A N 1
ATOM 771 C CA . LYS A 1 94 ? 21.522 19.705 -12.352 1.00 73.50 94 LYS A CA 1
ATOM 772 C C . LYS A 1 94 ? 21.982 18.251 -12.478 1.00 73.50 94 LYS A C 1
ATOM 774 O O . LYS A 1 94 ? 22.390 17.870 -13.571 1.00 73.50 94 LYS A O 1
ATOM 779 N N . ASP A 1 95 ? 21.872 17.458 -11.413 1.00 81.44 95 ASP A N 1
ATOM 780 C CA . ASP A 1 95 ? 22.414 16.098 -11.369 1.00 81.44 95 ASP A CA 1
ATOM 781 C C . ASP A 1 95 ? 21.295 15.045 -11.298 1.00 81.44 95 ASP A C 1
ATOM 783 O O . ASP A 1 95 ? 20.333 15.210 -10.543 1.00 81.44 95 ASP A O 1
ATOM 787 N N . PRO A 1 96 ? 21.376 13.957 -12.086 1.00 86.00 96 PRO A N 1
ATOM 788 C CA . PRO A 1 96 ? 20.411 12.871 -12.010 1.00 86.00 96 PRO A CA 1
ATOM 789 C C . PRO A 1 96 ? 20.644 12.007 -10.766 1.00 86.00 96 PRO A C 1
ATOM 791 O O . PRO A 1 96 ? 21.768 11.592 -10.481 1.00 86.00 96 PRO A O 1
ATOM 794 N N . TYR A 1 97 ? 19.558 11.649 -10.087 1.00 89.00 97 TYR A N 1
ATOM 795 C CA . TYR A 1 97 ? 19.563 10.645 -9.026 1.00 89.00 97 TYR A CA 1
ATOM 796 C C . TYR A 1 97 ? 19.132 9.296 -9.591 1.00 89.00 97 TYR A C 1
ATOM 798 O O . TYR A 1 97 ? 18.171 9.214 -10.357 1.00 89.00 97 TYR A O 1
ATOM 806 N N . TRP A 1 98 ? 19.827 8.236 -9.189 1.00 92.88 98 TRP A N 1
ATOM 807 C CA . TRP A 1 98 ? 19.486 6.864 -9.546 1.00 92.88 98 TRP A CA 1
ATOM 808 C C . TRP A 1 98 ? 18.867 6.184 -8.335 1.00 92.88 98 TRP A C 1
ATOM 810 O O . TRP A 1 98 ? 19.530 5.999 -7.317 1.00 92.88 98 TRP A O 1
ATOM 820 N N . LEU A 1 99 ? 17.589 5.847 -8.442 1.00 94.38 99 LEU A N 1
ATOM 821 C CA . LEU A 1 99 ? 16.814 5.261 -7.358 1.00 94.38 99 LEU A CA 1
ATOM 822 C C . LEU A 1 99 ? 16.398 3.845 -7.727 1.00 94.38 99 LEU A C 1
ATOM 824 O O . LEU A 1 99 ? 16.142 3.553 -8.894 1.00 94.38 99 LEU A O 1
ATOM 828 N N . ASN A 1 100 ? 16.268 2.974 -6.732 1.00 94.88 100 ASN A N 1
ATOM 829 C CA . ASN A 1 100 ? 15.531 1.734 -6.938 1.00 94.88 100 ASN A CA 1
ATOM 830 C C . ASN A 1 100 ? 14.071 2.065 -7.282 1.00 94.88 100 ASN A C 1
ATOM 832 O O . ASN A 1 100 ? 13.551 3.107 -6.877 1.00 94.88 100 ASN A O 1
ATOM 836 N N . VAL A 1 101 ? 13.392 1.162 -7.989 1.00 95.75 101 VAL A N 1
ATOM 837 C CA . VAL A 1 101 ? 11.996 1.349 -8.428 1.00 95.75 101 VAL A CA 1
ATOM 838 C C . VAL A 1 101 ? 11.074 1.779 -7.278 1.00 95.75 101 VAL A C 1
ATOM 840 O O . VAL A 1 101 ? 10.331 2.750 -7.404 1.00 95.75 101 VAL A O 1
ATOM 843 N N . SER A 1 102 ? 11.163 1.104 -6.132 1.00 94.56 102 SER A N 1
ATOM 844 C CA . SER A 1 102 ? 10.314 1.368 -4.966 1.00 94.56 102 SER A CA 1
ATOM 845 C C . SER A 1 102 ? 10.598 2.742 -4.333 1.00 94.56 102 SER A C 1
ATOM 847 O O . SER A 1 102 ? 9.659 3.467 -4.004 1.00 94.56 102 SER A O 1
ATOM 849 N N . ASP A 1 103 ? 11.868 3.156 -4.244 1.00 93.75 103 ASP A N 1
ATOM 850 C CA . ASP A 1 103 ? 12.263 4.482 -3.738 1.00 93.75 103 ASP A CA 1
ATOM 851 C C . ASP A 1 103 ? 11.857 5.609 -4.695 1.00 93.75 103 ASP A C 1
ATOM 853 O O . ASP A 1 103 ? 11.439 6.680 -4.253 1.00 93.75 103 ASP A O 1
ATOM 857 N N . PHE A 1 104 ? 11.937 5.367 -6.007 1.00 95.50 104 PHE A N 1
ATOM 858 C CA . PHE A 1 104 ? 11.464 6.295 -7.035 1.00 95.50 104 PHE A CA 1
ATOM 859 C C . PHE A 1 104 ? 9.964 6.579 -6.877 1.00 95.50 104 PHE A C 1
ATOM 861 O O . PHE A 1 104 ? 9.550 7.738 -6.852 1.00 95.50 104 PHE A O 1
ATOM 868 N N . ILE A 1 105 ? 9.159 5.531 -6.685 1.00 95.25 105 ILE A N 1
ATOM 869 C CA . ILE A 1 105 ? 7.709 5.652 -6.482 1.00 95.25 105 ILE A CA 1
ATOM 870 C C . ILE A 1 105 ? 7.396 6.386 -5.176 1.00 95.25 105 ILE A C 1
ATOM 872 O O . ILE A 1 105 ? 6.607 7.330 -5.178 1.00 95.25 105 ILE A O 1
ATOM 876 N N . VAL A 1 106 ? 8.038 6.001 -4.067 1.00 93.56 106 VAL A N 1
ATOM 877 C CA . VAL A 1 106 ? 7.822 6.653 -2.763 1.00 93.56 106 VAL A CA 1
ATOM 878 C C . VAL A 1 106 ? 8.212 8.127 -2.804 1.00 93.56 106 VAL A C 1
ATOM 880 O O . VAL A 1 106 ? 7.500 8.955 -2.241 1.00 93.56 106 VAL A O 1
ATOM 883 N N . THR A 1 107 ? 9.295 8.468 -3.502 1.00 92.88 107 THR A N 1
ATOM 884 C CA . THR A 1 107 ? 9.730 9.859 -3.675 1.00 92.88 107 THR A CA 1
ATOM 885 C C . THR A 1 107 ? 8.719 10.660 -4.496 1.00 92.88 107 THR A C 1
ATOM 887 O O . THR A 1 107 ? 8.427 11.802 -4.154 1.00 92.88 107 THR A O 1
ATOM 890 N N . GLY A 1 108 ? 8.105 10.062 -5.524 1.00 92.69 108 GLY A N 1
ATOM 891 C CA . GLY A 1 108 ? 6.991 10.681 -6.253 1.00 92.69 108 GLY A CA 1
ATOM 892 C C . GLY A 1 108 ? 5.808 11.037 -5.342 1.00 92.69 108 GLY A C 1
ATOM 893 O O . GLY A 1 108 ? 5.226 12.114 -5.465 1.00 92.69 108 GLY A O 1
ATOM 894 N N . LEU A 1 109 ? 5.511 10.187 -4.355 1.00 94.50 109 LEU A N 1
ATOM 895 C CA . LEU A 1 109 ? 4.452 10.420 -3.365 1.00 94.50 109 LEU A CA 1
ATOM 896 C C . LEU A 1 109 ? 4.782 11.517 -2.337 1.00 94.50 109 LEU A C 1
ATOM 898 O O . LEU A 1 109 ? 3.968 11.785 -1.453 1.00 94.50 109 LEU A O 1
ATOM 902 N N . TYR A 1 110 ? 5.940 12.180 -2.429 1.00 92.06 110 TYR A N 1
ATOM 903 C CA . TYR A 1 110 ? 6.223 13.363 -1.608 1.00 92.06 110 TYR A CA 1
ATOM 904 C C . TYR A 1 110 ? 5.440 14.590 -2.101 1.00 92.06 110 TYR A C 1
ATOM 906 O O . TYR A 1 110 ? 5.214 15.517 -1.322 1.00 92.06 110 TYR A O 1
ATOM 914 N N . SER A 1 111 ? 4.976 14.592 -3.360 1.00 92.38 111 SER A N 1
ATOM 915 C CA . SER A 1 111 ? 4.003 15.580 -3.845 1.00 92.38 111 SER A CA 1
ATOM 916 C C . SER A 1 111 ? 2.668 15.407 -3.102 1.00 92.38 111 SER A C 1
ATOM 918 O O . SER A 1 111 ? 2.105 14.306 -3.109 1.00 92.38 111 SER A O 1
ATOM 920 N N . PRO A 1 112 ? 2.126 16.470 -2.473 1.00 91.62 112 PRO A N 1
ATOM 921 C CA . PRO A 1 112 ? 0.823 16.418 -1.813 1.00 91.62 112 PRO A CA 1
ATOM 922 C C . PRO A 1 112 ? -0.314 15.982 -2.742 1.00 91.62 112 PRO A C 1
ATOM 924 O O . PRO A 1 112 ? -1.194 15.238 -2.317 1.00 91.62 112 PRO A O 1
ATOM 927 N N . GLU A 1 113 ? -0.282 16.412 -4.003 1.00 94.81 113 GLU A N 1
ATOM 928 C CA . GLU A 1 113 ? -1.294 16.105 -5.012 1.00 94.81 113 GLU A CA 1
ATOM 929 C C . GLU A 1 113 ? -1.290 14.614 -5.361 1.00 94.81 113 GLU A C 1
ATOM 931 O O . GLU A 1 113 ? -2.338 13.966 -5.333 1.00 94.81 113 GLU A O 1
ATOM 936 N N . LEU A 1 114 ? -0.105 14.053 -5.630 1.00 95.56 114 LEU A N 1
ATOM 937 C CA . LEU A 1 114 ? 0.045 12.629 -5.936 1.00 95.56 114 LEU A CA 1
ATOM 938 C C . LEU A 1 114 ? -0.260 11.750 -4.724 1.00 95.56 114 LEU A C 1
ATOM 940 O O . LEU A 1 114 ? -0.902 10.713 -4.870 1.00 95.56 114 LEU A O 1
ATOM 944 N N . SER A 1 115 ? 0.152 12.173 -3.527 1.00 95.50 115 SER A N 1
ATOM 945 C CA . SER A 1 115 ? -0.150 11.467 -2.279 1.00 95.50 115 SER A CA 1
ATOM 946 C C . SER A 1 115 ? -1.658 11.385 -2.029 1.00 95.50 115 SER A C 1
ATOM 948 O O . SER A 1 115 ? -2.195 10.296 -1.822 1.00 95.50 115 SER A O 1
ATOM 950 N N . ALA A 1 116 ? -2.369 12.512 -2.140 1.00 95.19 116 ALA A N 1
ATOM 951 C CA . ALA A 1 116 ? -3.819 12.552 -1.968 1.00 95.19 116 ALA A CA 1
ATOM 952 C C . ALA A 1 116 ? -4.548 11.697 -3.021 1.00 95.19 116 ALA A C 1
ATOM 954 O O . ALA A 1 116 ? -5.451 10.930 -2.678 1.00 95.19 116 ALA A O 1
ATOM 955 N N . ALA A 1 117 ? -4.133 11.779 -4.292 1.00 97.06 117 ALA A N 1
ATOM 956 C CA . ALA A 1 117 ? -4.689 10.956 -5.365 1.00 97.06 117 ALA A CA 1
ATOM 957 C C . ALA A 1 117 ? -4.457 9.457 -5.114 1.00 97.06 117 ALA A C 1
ATOM 959 O O . ALA A 1 117 ? -5.391 8.663 -5.225 1.00 97.06 117 ALA A O 1
ATOM 960 N N . PHE A 1 118 ? -3.248 9.074 -4.693 1.00 97.88 118 PHE A N 1
ATOM 961 C CA . PHE A 1 118 ? -2.909 7.694 -4.352 1.00 97.88 118 PHE A CA 1
ATOM 962 C C . PHE A 1 118 ? -3.846 7.141 -3.275 1.00 97.88 118 PHE A C 1
ATOM 964 O O . PHE A 1 118 ? -4.487 6.115 -3.497 1.00 97.88 118 PHE A O 1
ATOM 971 N N . TYR A 1 119 ? -3.995 7.825 -2.136 1.00 97.69 119 TYR A N 1
ATOM 972 C CA . TYR A 1 119 ? -4.861 7.347 -1.052 1.00 97.69 119 TYR A CA 1
ATOM 973 C C . TYR A 1 119 ? -6.354 7.389 -1.396 1.00 97.69 119 TYR A C 1
ATOM 975 O O . TYR A 1 119 ? -7.112 6.542 -0.914 1.00 97.69 119 TYR A O 1
ATOM 983 N N . ALA A 1 120 ? -6.797 8.318 -2.248 1.00 96.94 120 ALA A N 1
ATOM 984 C CA . ALA A 1 120 ? -8.160 8.311 -2.769 1.00 96.94 120 ALA A CA 1
ATOM 985 C C . ALA A 1 120 ? -8.428 7.052 -3.610 1.00 96.94 120 ALA A C 1
ATOM 987 O O . ALA A 1 120 ? -9.410 6.348 -3.366 1.00 96.94 120 ALA A O 1
ATOM 988 N N . GLU A 1 121 ? -7.523 6.718 -4.531 1.00 98.19 121 GLU A N 1
ATOM 989 C CA . GLU A 1 121 ? -7.648 5.528 -5.373 1.00 98.19 121 GLU A CA 1
ATOM 990 C C . GLU A 1 121 ? -7.530 4.220 -4.582 1.00 98.19 121 GLU A C 1
ATOM 992 O O . GLU A 1 121 ? -8.215 3.250 -4.912 1.00 98.19 121 GLU A O 1
ATOM 997 N N . GLN A 1 122 ? -6.749 4.187 -3.493 1.00 97.88 122 GLN A N 1
ATOM 998 C CA . GLN A 1 122 ? -6.666 2.993 -2.644 1.00 97.88 122 GLN A CA 1
ATOM 999 C C . GLN A 1 122 ? -8.028 2.579 -2.080 1.00 97.88 122 GLN A C 1
ATOM 1001 O O . GLN A 1 122 ? -8.315 1.387 -1.999 1.00 97.88 122 GLN A O 1
ATOM 1006 N N . LYS A 1 123 ? -8.903 3.529 -1.727 1.00 96.50 123 LYS A N 1
ATOM 1007 C CA . LYS A 1 123 ? -10.256 3.207 -1.236 1.00 96.50 123 LYS A CA 1
ATOM 1008 C C . LYS A 1 123 ? -11.049 2.451 -2.303 1.00 96.50 123 LYS A C 1
ATOM 1010 O O . LYS A 1 123 ? -11.637 1.412 -2.009 1.00 96.50 123 LYS A O 1
ATOM 1015 N N . THR A 1 124 ? -11.000 2.933 -3.544 1.00 96.50 124 THR A N 1
ATOM 1016 C CA . THR A 1 124 ? -11.667 2.319 -4.700 1.00 96.50 124 THR A CA 1
ATOM 1017 C C . THR A 1 124 ? -11.109 0.931 -5.004 1.00 96.50 124 THR A C 1
ATOM 1019 O O . THR A 1 124 ? -11.869 -0.028 -5.131 1.00 96.50 124 THR A O 1
ATOM 1022 N N . VAL A 1 125 ? -9.782 0.795 -5.064 1.00 98.06 125 VAL A N 1
ATOM 1023 C CA . VAL A 1 125 ? -9.104 -0.470 -5.385 1.00 98.06 125 VAL A CA 1
ATOM 1024 C C . VAL A 1 125 ? -9.350 -1.532 -4.313 1.00 98.06 125 VAL A C 1
ATOM 1026 O O . VAL A 1 125 ? -9.637 -2.686 -4.632 1.00 98.06 125 VAL A O 1
ATOM 1029 N N . LEU A 1 126 ? -9.323 -1.153 -3.036 1.00 98.00 126 LEU A N 1
ATOM 1030 C CA . LEU A 1 126 ? -9.607 -2.074 -1.936 1.00 98.00 126 LEU A CA 1
ATOM 1031 C C . LEU A 1 126 ? -11.089 -2.462 -1.867 1.00 98.00 126 LEU A C 1
ATOM 1033 O O . LEU A 1 126 ? -11.405 -3.620 -1.591 1.00 98.00 126 LEU A O 1
ATOM 1037 N N . ALA A 1 127 ? -12.007 -1.543 -2.179 1.00 96.88 127 ALA A N 1
ATOM 1038 C CA . ALA A 1 127 ? -13.422 -1.876 -2.326 1.00 96.88 127 ALA A CA 1
ATOM 1039 C C . ALA A 1 127 ? -13.652 -2.852 -3.496 1.00 96.88 127 ALA A C 1
ATOM 1041 O O . ALA A 1 127 ? -14.401 -3.821 -3.354 1.00 96.88 127 ALA A O 1
ATOM 1042 N N . GLN A 1 128 ? -12.958 -2.657 -4.622 1.00 97.50 128 GLN A N 1
ATOM 1043 C CA . GLN A 1 128 ? -12.990 -3.574 -5.764 1.00 97.50 128 GLN A CA 1
ATOM 1044 C C . GLN A 1 128 ? -12.460 -4.969 -5.390 1.00 97.50 128 GLN A C 1
ATOM 1046 O O . GLN A 1 128 ? -13.076 -5.972 -5.762 1.00 97.50 128 GLN A O 1
ATOM 1051 N N . LEU A 1 129 ? -11.362 -5.053 -4.629 1.00 98.12 129 LEU A N 1
ATOM 1052 C CA . LEU A 1 129 ? -10.822 -6.312 -4.102 1.00 98.12 129 LEU A CA 1
ATOM 1053 C C . LEU A 1 129 ? -11.865 -7.054 -3.254 1.00 98.12 129 LEU A C 1
ATOM 1055 O O . LEU A 1 129 ? -12.119 -8.239 -3.475 1.00 98.12 129 LEU A O 1
ATOM 1059 N N . LEU A 1 130 ? -12.489 -6.356 -2.303 1.00 97.75 130 LEU A N 1
ATOM 1060 C CA . LEU A 1 130 ? -13.512 -6.929 -1.427 1.00 97.75 130 LEU A CA 1
ATOM 1061 C C . LEU A 1 130 ? -14.711 -7.445 -2.231 1.00 97.75 130 LEU A C 1
ATOM 1063 O O . LEU A 1 130 ? -15.106 -8.601 -2.068 1.00 97.75 130 LEU A O 1
ATOM 1067 N N . ALA A 1 131 ? -15.223 -6.633 -3.160 1.00 96.88 131 ALA A N 1
ATOM 1068 C CA . ALA A 1 131 ? -16.343 -6.999 -4.021 1.00 96.88 131 ALA A CA 1
ATOM 1069 C C . ALA A 1 131 ? -16.034 -8.242 -4.870 1.00 96.88 131 ALA A C 1
ATOM 1071 O O . ALA A 1 131 ? -16.851 -9.159 -4.947 1.00 96.88 131 ALA A O 1
ATOM 1072 N N . ARG A 1 132 ? -14.826 -8.322 -5.447 1.00 96.88 132 ARG A N 1
ATOM 1073 C CA . ARG A 1 132 ? -14.379 -9.469 -6.254 1.00 96.88 132 ARG A CA 1
ATOM 1074 C C . ARG A 1 132 ? -14.395 -10.785 -5.477 1.00 96.88 132 ARG A C 1
ATOM 1076 O O . ARG A 1 132 ? -14.663 -11.830 -6.062 1.00 96.88 132 ARG A O 1
ATOM 1083 N N . HIS A 1 133 ? -14.105 -10.740 -4.180 1.00 97.12 133 HIS A N 1
ATOM 1084 C CA . HIS A 1 133 ? -14.085 -11.918 -3.313 1.00 97.12 133 HIS A CA 1
ATOM 1085 C C . HIS A 1 133 ? -15.385 -12.124 -2.520 1.00 97.12 133 HIS A C 1
ATOM 1087 O O . HIS A 1 133 ? -15.426 -12.996 -1.650 1.00 97.12 133 HIS A O 1
ATOM 1093 N N . GLY A 1 134 ? -16.434 -11.335 -2.786 1.00 96.62 134 GLY A N 1
ATOM 1094 C CA . GLY A 1 134 ? -17.692 -11.400 -2.038 1.00 96.62 134 GLY A CA 1
ATOM 1095 C C . GLY A 1 134 ? -17.514 -11.101 -0.547 1.00 96.62 134 GLY A C 1
ATOM 1096 O O . GLY A 1 134 ? -18.225 -11.655 0.287 1.00 96.62 134 GLY A O 1
ATOM 1097 N N . LYS A 1 135 ? -16.519 -10.280 -0.196 1.00 96.50 135 LYS A N 1
ATOM 1098 C CA . LYS A 1 135 ? -16.211 -9.880 1.178 1.00 96.50 135 LYS A CA 1
ATOM 1099 C C . LYS A 1 135 ? -16.736 -8.478 1.439 1.00 96.50 135 LYS A C 1
ATOM 1101 O O . LYS A 1 135 ? -16.829 -7.652 0.536 1.00 96.50 135 LYS A O 1
ATOM 1106 N N . GLN A 1 136 ? -17.057 -8.208 2.694 1.00 94.38 136 GLN A N 1
ATOM 1107 C CA . GLN A 1 136 ? -17.496 -6.897 3.146 1.00 94.38 136 GLN A CA 1
ATOM 1108 C C . GLN A 1 136 ? -16.795 -6.557 4.455 1.00 94.38 136 GLN A C 1
ATOM 1110 O O . GLN A 1 136 ? -16.405 -7.443 5.214 1.00 94.38 136 GLN A O 1
ATOM 1115 N N . LEU A 1 137 ? -16.635 -5.262 4.695 1.00 94.50 137 LEU A N 1
ATOM 1116 C CA . LEU A 1 137 ? -16.153 -4.720 5.956 1.00 94.50 137 LEU A CA 1
ATOM 1117 C C . LEU A 1 137 ? -17.263 -3.877 6.594 1.00 94.50 137 LEU A C 1
ATOM 1119 O O . LEU A 1 137 ? -18.136 -3.380 5.876 1.00 94.50 137 LEU A O 1
ATOM 1123 N N . PRO A 1 138 ? -17.226 -3.674 7.921 1.00 94.19 138 PRO A N 1
ATO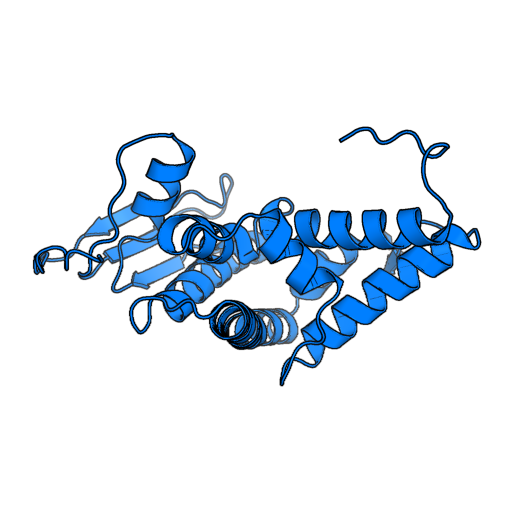M 1124 C CA . PRO A 1 138 ? -18.072 -2.690 8.581 1.00 94.19 138 PRO A CA 1
ATOM 1125 C C . PRO A 1 138 ? -17.997 -1.320 7.897 1.00 94.19 138 PRO A C 1
ATOM 1127 O O . PRO A 1 138 ? -16.933 -0.882 7.450 1.00 94.19 138 PRO A O 1
ATOM 1130 N N . ALA A 1 139 ? -19.134 -0.628 7.837 1.00 91.12 139 ALA A N 1
ATOM 1131 C CA . ALA A 1 139 ? -19.234 0.661 7.166 1.00 91.12 139 ALA A CA 1
ATOM 1132 C C . ALA A 1 139 ? -18.234 1.681 7.740 1.00 91.12 139 ALA A C 1
ATOM 1134 O O . ALA A 1 139 ? -18.082 1.819 8.961 1.00 91.12 139 ALA A O 1
ATOM 1135 N N . GLY A 1 140 ? -17.550 2.406 6.854 1.00 93.94 140 GLY A N 1
ATOM 1136 C CA . GLY A 1 140 ? -16.577 3.429 7.231 1.00 93.94 140 GLY A CA 1
ATOM 1137 C C . GLY A 1 140 ? -15.245 2.887 7.761 1.00 93.94 140 GLY A C 1
ATOM 1138 O O . GLY A 1 140 ? -14.383 3.692 8.115 1.00 93.94 140 GLY A O 1
ATOM 1139 N N . LEU A 1 141 ? -15.075 1.563 7.900 1.00 95.31 141 LEU A N 1
ATOM 1140 C CA . LEU A 1 141 ? -13.855 0.968 8.454 1.00 95.31 141 LEU A CA 1
ATOM 1141 C C . LEU A 1 141 ? -12.681 1.103 7.479 1.00 95.31 141 LEU A C 1
ATOM 1143 O O . LEU A 1 141 ? -11.584 1.483 7.885 1.00 95.31 141 LEU A O 1
ATOM 1147 N N . LEU A 1 142 ? -12.923 0.823 6.194 1.00 96.88 142 LEU A N 1
ATOM 1148 C CA . LEU A 1 142 ? -11.908 0.905 5.145 1.00 96.88 142 LEU A CA 1
ATOM 1149 C C . LEU A 1 142 ? -11.408 2.343 4.976 1.00 96.88 142 LEU A C 1
ATOM 1151 O O . LEU A 1 142 ? -10.206 2.589 4.930 1.00 96.88 142 LEU A O 1
ATOM 1155 N N . GLU A 1 143 ? -12.328 3.300 4.938 1.00 96.94 143 GLU A N 1
ATOM 1156 C CA . GLU A 1 143 ? -12.033 4.719 4.772 1.00 96.94 143 GLU A CA 1
ATOM 1157 C C . GLU A 1 143 ? -11.163 5.240 5.916 1.00 96.94 143 GLU A C 1
ATOM 1159 O O . GLU A 1 143 ? -10.214 5.985 5.677 1.00 96.94 143 GLU A O 1
ATOM 1164 N N . GLN A 1 144 ? -11.449 4.811 7.147 1.00 96.81 144 GLN A N 1
ATOM 1165 C CA . GLN A 1 144 ? -10.667 5.176 8.328 1.00 96.81 144 GLN A CA 1
ATOM 1166 C C . GLN A 1 144 ? -9.299 4.496 8.366 1.00 96.81 144 GLN A C 1
ATOM 1168 O O . GLN A 1 144 ? -8.326 5.118 8.785 1.00 96.81 144 GLN A O 1
ATOM 1173 N N . ALA A 1 145 ? -9.204 3.248 7.902 1.00 97.19 145 ALA A N 1
ATOM 1174 C CA . ALA A 1 145 ? -7.930 2.550 7.784 1.00 97.19 145 ALA A CA 1
ATOM 1175 C C . ALA A 1 145 ? -7.002 3.235 6.781 1.00 97.19 145 ALA A C 1
ATOM 1177 O O . ALA A 1 145 ? -5.828 3.454 7.074 1.00 97.19 145 ALA A O 1
ATOM 1178 N N . VAL A 1 146 ? -7.546 3.626 5.627 1.00 97.75 146 VAL A N 1
ATOM 1179 C CA . VAL A 1 146 ? -6.808 4.385 4.616 1.00 97.75 146 VAL A CA 1
ATOM 1180 C C . VAL A 1 146 ? -6.412 5.761 5.153 1.00 97.75 146 VAL A C 1
ATOM 1182 O O . VAL A 1 146 ? -5.257 6.143 5.000 1.00 97.75 146 VAL A O 1
ATOM 1185 N N . ALA A 1 147 ? -7.313 6.470 5.841 1.00 96.44 147 ALA A N 1
ATOM 1186 C CA . ALA A 1 147 ? -7.007 7.773 6.439 1.00 96.44 147 ALA A CA 1
ATOM 1187 C C . ALA A 1 147 ? -5.891 7.696 7.497 1.00 96.44 147 ALA A C 1
ATOM 1189 O O . ALA A 1 147 ? -5.031 8.572 7.555 1.00 96.44 147 ALA A O 1
ATOM 1190 N N . LEU A 1 148 ? -5.867 6.638 8.316 1.00 95.69 148 LEU A N 1
ATOM 1191 C CA . LEU A 1 148 ? -4.791 6.425 9.285 1.00 95.69 148 LEU A CA 1
ATOM 1192 C C . LEU A 1 148 ? -3.454 6.123 8.594 1.00 95.69 148 LEU A C 1
ATOM 1194 O O . LEU A 1 148 ? -2.428 6.670 8.989 1.00 95.69 148 LEU A O 1
ATOM 1198 N N . SER A 1 149 ? -3.464 5.288 7.551 1.00 95.44 149 SER A N 1
ATOM 1199 C CA . SER A 1 149 ? -2.285 5.026 6.714 1.00 95.44 149 SER A CA 1
ATOM 1200 C C . SER A 1 149 ? -1.740 6.304 6.066 1.00 95.44 149 SER A C 1
ATOM 1202 O O . SER A 1 149 ? -0.535 6.550 6.106 1.00 95.44 149 SER A O 1
ATOM 1204 N N . GLU A 1 150 ? -2.625 7.144 5.531 1.00 95.19 150 GLU A N 1
ATOM 1205 C CA . GLU A 1 150 ? -2.272 8.440 4.954 1.00 95.19 150 GLU A CA 1
ATOM 1206 C C . GLU A 1 150 ? -1.631 9.365 5.992 1.00 95.19 150 GLU A C 1
ATOM 1208 O O . GLU A 1 150 ? -0.549 9.897 5.745 1.00 95.19 150 GLU A O 1
ATOM 1213 N N . ALA A 1 151 ? -2.242 9.509 7.172 1.00 92.75 151 ALA A N 1
ATOM 1214 C CA . ALA A 1 151 ? -1.706 10.341 8.248 1.00 92.75 151 ALA A CA 1
ATOM 1215 C C . ALA A 1 151 ? -0.302 9.883 8.684 1.00 92.75 151 ALA A C 1
ATOM 1217 O O . ALA A 1 151 ? 0.611 10.701 8.794 1.00 92.75 151 ALA A O 1
ATOM 1218 N N . LEU A 1 152 ? -0.098 8.570 8.841 1.00 91.44 152 LEU A N 1
ATOM 1219 C CA . LEU A 1 152 ? 1.208 7.988 9.163 1.00 91.44 152 LEU A CA 1
ATOM 1220 C C . LEU A 1 152 ? 2.265 8.301 8.097 1.00 91.44 152 LEU A C 1
ATOM 1222 O O . LEU A 1 152 ? 3.399 8.661 8.421 1.00 91.44 152 LEU A O 1
ATOM 1226 N N . PHE A 1 153 ? 1.906 8.187 6.819 1.00 91.69 153 PHE A N 1
ATOM 1227 C CA . PHE A 1 153 ? 2.825 8.512 5.735 1.00 91.69 153 PHE A CA 1
ATOM 1228 C C . PHE A 1 153 ? 3.140 10.009 5.667 1.00 91.69 153 PHE A C 1
ATOM 1230 O O . PHE A 1 153 ? 4.296 10.380 5.467 1.00 91.69 153 PHE A O 1
ATOM 1237 N N . GLN A 1 154 ? 2.150 10.877 5.879 1.00 89.31 154 GLN A N 1
ATOM 1238 C CA . GLN A 1 154 ? 2.367 12.324 5.924 1.00 89.31 154 GLN A CA 1
ATOM 1239 C C . GLN A 1 154 ? 3.286 12.725 7.081 1.00 89.31 154 GLN A C 1
ATOM 1241 O O . GLN A 1 154 ? 4.146 13.583 6.902 1.00 89.31 154 GLN A O 1
ATOM 1246 N N . THR A 1 155 ? 3.180 12.079 8.242 1.00 87.31 155 THR A N 1
ATOM 1247 C CA . THR A 1 155 ? 4.128 12.287 9.345 1.00 87.31 155 THR A CA 1
ATOM 1248 C C . THR A 1 155 ? 5.540 11.856 8.980 1.00 87.31 155 THR A C 1
ATOM 1250 O O . THR A 1 155 ? 6.492 12.560 9.315 1.00 87.31 155 THR A O 1
ATOM 1253 N N . TYR A 1 156 ? 5.695 10.751 8.248 1.00 85.69 156 TYR A N 1
ATOM 1254 C CA . TYR A 1 156 ? 7.001 10.325 7.751 1.00 85.69 156 TYR A CA 1
ATOM 1255 C C . TYR A 1 156 ? 7.615 11.344 6.773 1.00 85.69 156 TYR A C 1
ATOM 1257 O O . TYR A 1 156 ? 8.791 11.681 6.905 1.00 85.69 156 TYR A O 1
ATOM 1265 N N . THR A 1 157 ? 6.838 11.858 5.815 1.00 85.31 157 THR A N 1
ATOM 1266 C CA . THR A 1 157 ? 7.357 12.756 4.768 1.00 85.31 157 THR A CA 1
ATOM 1267 C C . THR A 1 157 ? 7.508 14.204 5.218 1.00 85.31 157 THR A C 1
ATOM 1269 O O . THR A 1 157 ? 8.452 14.875 4.808 1.00 85.31 157 THR A O 1
ATOM 1272 N N . ARG A 1 158 ? 6.602 14.699 6.067 1.00 82.69 158 ARG A N 1
ATOM 1273 C CA . ARG A 1 158 ? 6.575 16.101 6.518 1.00 82.69 158 ARG A CA 1
ATOM 1274 C C . ARG A 1 158 ? 7.238 16.320 7.869 1.00 82.69 158 ARG A C 1
ATOM 1276 O O . ARG A 1 158 ? 7.444 17.470 8.239 1.00 82.69 158 ARG A O 1
ATOM 1283 N N . GLN A 1 159 ? 7.539 15.248 8.607 1.00 80.88 159 GLN A N 1
ATOM 1284 C CA . GLN A 1 159 ? 8.066 15.315 9.975 1.00 80.88 159 GLN A CA 1
ATOM 1285 C C . GLN A 1 159 ? 7.191 16.187 10.890 1.00 80.88 159 GLN A C 1
ATOM 1287 O O . GLN A 1 159 ? 7.683 16.979 11.691 1.00 80.88 159 GLN A O 1
ATOM 1292 N N . GLN A 1 160 ? 5.870 16.056 10.748 1.00 78.00 160 GLN A N 1
ATOM 1293 C CA . GLN A 1 160 ? 4.887 16.811 11.521 1.00 78.00 160 GLN A CA 1
ATOM 1294 C C . GLN A 1 160 ? 4.019 15.878 12.372 1.00 78.00 160 GLN A C 1
ATOM 1296 O O . GLN A 1 160 ? 3.667 14.783 11.914 1.00 78.00 160 GLN A O 1
ATOM 1301 N N . PRO A 1 161 ? 3.659 16.307 13.597 1.00 83.81 161 PRO A N 1
ATOM 1302 C CA . PRO A 1 161 ? 2.713 15.579 14.425 1.00 83.81 161 PRO A CA 1
ATOM 1303 C C . PRO A 1 161 ? 1.327 15.561 13.772 1.00 83.81 161 PRO A C 1
ATOM 1305 O O . PRO A 1 161 ? 0.981 16.454 12.995 1.00 83.81 161 PRO A O 1
ATOM 1308 N N . PHE A 1 162 ? 0.514 14.568 14.125 1.00 88.31 162 PHE A N 1
ATOM 1309 C CA . PHE A 1 162 ? -0.885 14.514 13.706 1.00 88.31 162 PHE A CA 1
ATOM 1310 C C . PHE A 1 162 ? -1.803 14.128 14.861 1.00 88.31 162 PHE A C 1
ATOM 1312 O O . PHE A 1 162 ? -1.417 13.406 15.782 1.00 88.31 162 PHE A O 1
ATOM 1319 N N . GLY A 1 163 ? -3.042 14.605 14.771 1.00 88.75 163 GLY A N 1
ATOM 1320 C CA . GLY A 1 163 ? -4.166 14.148 15.575 1.00 88.75 163 GLY A CA 1
ATOM 1321 C C . GLY A 1 163 ? -5.289 13.712 14.643 1.00 88.75 163 GLY A C 1
ATOM 1322 O O . GLY A 1 163 ? -5.733 14.494 13.804 1.00 88.75 163 GLY A O 1
ATOM 1323 N N . LEU A 1 164 ? -5.741 12.469 14.772 1.00 93.00 164 LEU A N 1
ATOM 1324 C CA . LEU A 1 164 ? -6.804 11.902 13.949 1.00 93.00 164 LEU A CA 1
ATOM 1325 C C . LEU A 1 164 ? -7.841 11.219 14.837 1.00 93.00 164 LEU A C 1
ATOM 1327 O O . LEU A 1 164 ? -7.523 10.322 15.613 1.00 93.00 164 LEU A O 1
ATOM 1331 N N . THR A 1 165 ? -9.100 11.626 14.712 1.00 93.25 165 THR A N 1
ATOM 1332 C CA . THR A 1 165 ? -10.199 10.987 15.445 1.00 93.25 165 THR A CA 1
ATOM 1333 C C . THR A 1 165 ? -10.862 9.949 14.557 1.00 93.25 165 THR A C 1
ATOM 1335 O O . THR A 1 165 ? -11.380 10.279 13.492 1.00 93.25 165 THR A O 1
ATOM 1338 N N . LEU A 1 166 ? -10.856 8.697 15.006 1.00 94.06 166 LEU A N 1
ATOM 1339 C CA . LEU A 1 166 ? -11.441 7.560 14.305 1.00 94.06 166 LEU A CA 1
ATOM 1340 C C . LEU A 1 166 ? -12.588 6.966 15.120 1.00 94.06 166 LEU A C 1
ATOM 1342 O O . LEU A 1 166 ? -12.642 7.083 16.343 1.00 94.06 166 LEU A O 1
ATOM 1346 N N . ARG A 1 167 ? -13.507 6.297 14.429 1.00 94.50 167 ARG A N 1
ATOM 1347 C CA . ARG A 1 167 ? -14.613 5.551 15.031 1.00 94.50 167 ARG A CA 1
ATOM 1348 C C . ARG A 1 167 ? -14.235 4.134 15.445 1.00 94.50 167 ARG A C 1
ATOM 1350 O O . ARG A 1 167 ? -15.031 3.472 16.101 1.00 94.50 167 ARG A O 1
ATOM 1357 N N . TYR A 1 168 ? -13.061 3.662 15.041 1.00 93.88 168 TYR A N 1
ATOM 1358 C CA . TYR A 1 168 ? -12.568 2.325 15.350 1.00 93.88 168 TYR A CA 1
ATOM 1359 C C . TYR A 1 168 ? -11.170 2.382 15.975 1.00 93.88 168 TYR A C 1
ATOM 1361 O O . TYR A 1 168 ? -10.368 3.254 15.636 1.00 93.88 168 TYR A O 1
ATOM 1369 N N . ASN A 1 169 ? -10.862 1.430 16.858 1.00 93.88 169 ASN A N 1
ATOM 1370 C CA . ASN A 1 169 ? -9.557 1.261 17.517 1.00 93.88 169 ASN A CA 1
ATOM 1371 C C . ASN A 1 169 ? -8.507 0.615 16.589 1.00 93.88 169 ASN A C 1
ATOM 1373 O O . ASN A 1 169 ? -7.854 -0.367 16.945 1.00 93.88 169 ASN A O 1
ATOM 1377 N N . LEU A 1 170 ? -8.368 1.137 15.368 1.00 93.94 170 LEU A N 1
ATOM 1378 C CA . LEU A 1 170 ? -7.612 0.484 14.296 1.00 93.94 170 LEU A CA 1
ATOM 1379 C C . LEU A 1 170 ? -6.161 0.200 14.677 1.00 93.94 170 LEU A C 1
ATOM 1381 O O . LEU A 1 170 ? -5.665 -0.895 14.414 1.00 93.94 170 LEU A O 1
ATOM 1385 N N . TRP A 1 171 ? -5.496 1.174 15.301 1.00 92.50 171 TRP A N 1
ATOM 1386 C CA . TRP A 1 171 ? -4.091 1.046 15.666 1.00 92.50 171 TRP A CA 1
ATOM 1387 C C . TRP A 1 171 ? -3.850 -0.070 16.685 1.00 92.50 171 TRP A C 1
ATOM 1389 O O . TRP A 1 171 ? -2.970 -0.906 16.482 1.00 92.50 171 TRP A O 1
ATOM 1399 N N . GLU A 1 172 ? -4.647 -0.102 17.752 1.00 92.25 172 GLU A N 1
ATOM 1400 C CA . GLU A 1 172 ? -4.579 -1.121 18.803 1.00 92.25 172 GLU A CA 1
ATOM 1401 C C . GLU A 1 172 ? -4.846 -2.510 18.219 1.00 92.25 172 GLU A C 1
ATOM 1403 O O . GLU A 1 172 ? -3.983 -3.379 18.300 1.00 92.25 172 GLU A O 1
ATOM 1408 N N . ALA A 1 173 ? -5.971 -2.686 17.517 1.00 93.75 173 ALA A N 1
ATOM 1409 C CA . ALA A 1 173 ? -6.352 -3.981 16.962 1.00 93.75 173 ALA A CA 1
ATOM 1410 C C . ALA A 1 173 ? -5.303 -4.541 15.984 1.00 93.75 173 ALA A C 1
ATOM 1412 O O . ALA A 1 173 ? -4.958 -5.720 16.055 1.00 93.75 173 ALA A O 1
ATOM 1413 N N . CYS A 1 174 ? -4.761 -3.699 15.097 1.00 93.38 174 CYS A N 1
ATOM 1414 C CA . CYS A 1 174 ? -3.695 -4.100 14.176 1.00 93.38 174 CYS A CA 1
ATOM 1415 C C . CYS A 1 174 ? -2.400 -4.447 14.915 1.00 93.38 174 CYS A C 1
ATOM 1417 O O . CYS A 1 174 ? -1.722 -5.416 14.572 1.00 93.38 174 CYS A O 1
ATOM 1419 N N . SER A 1 175 ? -2.040 -3.654 15.924 1.00 91.88 175 SER A N 1
ATOM 1420 C CA . SER A 1 175 ? -0.811 -3.865 16.683 1.00 91.88 175 SER A CA 1
ATOM 1421 C C . SER A 1 175 ? -0.873 -5.142 17.519 1.00 91.88 175 SER A C 1
ATOM 1423 O O . SER A 1 175 ? 0.115 -5.871 17.588 1.00 91.88 175 SER A O 1
ATOM 1425 N N . ASP A 1 176 ? -2.021 -5.437 18.122 1.00 93.00 176 ASP A N 1
ATOM 1426 C CA . ASP A 1 176 ? -2.233 -6.650 18.910 1.00 93.00 176 ASP A CA 1
ATOM 1427 C C . ASP A 1 176 ? -2.222 -7.892 18.023 1.00 93.00 176 ASP A C 1
ATOM 1429 O O . ASP A 1 176 ? -1.516 -8.854 18.331 1.00 93.00 176 ASP A O 1
ATOM 1433 N N . PHE A 1 177 ? -2.873 -7.825 16.858 1.00 94.31 177 PHE A N 1
ATOM 1434 C CA . PHE A 1 177 ? -2.802 -8.884 15.854 1.00 94.31 177 PHE A CA 1
ATOM 1435 C C . PHE A 1 177 ? -1.359 -9.180 15.420 1.00 94.31 177 PHE A C 1
ATOM 1437 O O . PHE A 1 177 ? -0.941 -10.337 15.420 1.00 94.31 177 PHE A O 1
ATOM 1444 N N . LEU A 1 178 ? -0.560 -8.148 15.117 1.00 91.69 178 LEU A N 1
ATOM 1445 C CA . LEU A 1 178 ? 0.850 -8.318 14.738 1.00 91.69 178 LEU A CA 1
ATOM 1446 C C . LEU A 1 178 ? 1.715 -8.912 15.861 1.00 91.69 178 LEU A C 1
ATOM 1448 O O . LEU A 1 178 ? 2.730 -9.544 15.573 1.00 91.69 178 LEU A O 1
ATOM 1452 N N . ARG A 1 179 ? 1.334 -8.720 17.129 1.00 93.62 179 ARG A N 1
ATOM 1453 C CA . ARG A 1 179 ? 2.020 -9.296 18.299 1.00 93.62 179 ARG A CA 1
ATOM 1454 C C . ARG A 1 179 ? 1.513 -10.690 18.678 1.00 93.62 179 ARG A C 1
ATOM 1456 O O . ARG A 1 179 ? 1.990 -11.244 19.667 1.00 93.62 179 ARG A O 1
ATOM 1463 N N . GLY A 1 180 ? 0.545 -11.240 17.944 1.00 92.69 180 GLY A N 1
ATOM 1464 C CA . GLY A 1 180 ? -0.115 -12.499 18.296 1.00 92.69 180 GLY A CA 1
ATOM 1465 C C . GLY A 1 180 ? -0.945 -12.416 19.581 1.00 92.69 180 GLY A C 1
ATOM 1466 O O . GLY A 1 180 ? -1.203 -13.440 20.207 1.00 92.69 180 GLY A O 1
ATOM 1467 N N . GLN A 1 181 ? -1.330 -11.207 19.996 1.00 93.50 181 GLN A N 1
ATOM 1468 C CA . GLN A 1 181 ? -2.195 -10.979 21.150 1.00 93.50 181 GLN A CA 1
ATOM 1469 C C . GLN A 1 181 ? -3.673 -11.067 20.732 1.00 93.50 181 GLN A C 1
ATOM 1471 O O . GLN A 1 181 ? -3.996 -10.873 19.553 1.00 93.50 181 GLN A O 1
ATOM 1476 N N . PRO A 1 182 ? -4.595 -11.348 21.671 1.00 92.81 182 PRO A N 1
ATOM 1477 C CA . PRO A 1 182 ? -6.024 -11.242 21.408 1.00 92.81 182 PRO A CA 1
ATOM 1478 C C . PRO A 1 182 ? -6.374 -9.833 20.926 1.00 92.81 182 PRO A C 1
ATOM 1480 O O . PRO A 1 182 ? -5.974 -8.848 21.539 1.00 92.81 18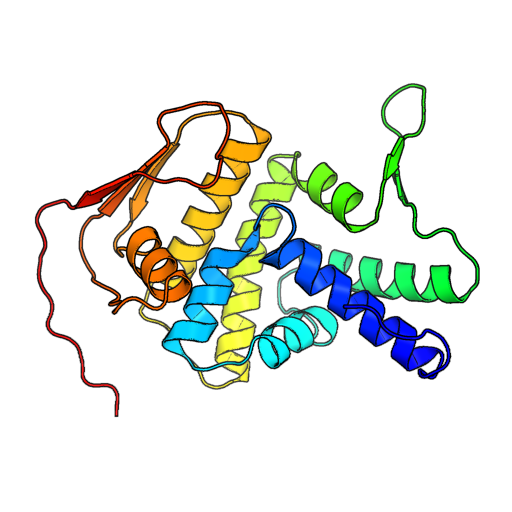2 PRO A O 1
ATOM 1483 N N . TRP A 1 183 ? -7.134 -9.738 19.841 1.00 93.94 183 TRP A N 1
ATOM 1484 C CA . TRP A 1 183 ? -7.502 -8.470 19.220 1.00 93.94 183 TRP A CA 1
ATOM 1485 C C . TRP A 1 183 ? -9.012 -8.409 19.002 1.00 93.94 183 TRP A C 1
ATOM 1487 O O . TRP A 1 183 ? -9.675 -9.425 18.787 1.00 93.94 183 TRP A O 1
ATOM 1497 N N . GLN A 1 184 ? -9.560 -7.196 19.037 1.00 93.19 184 GLN A N 1
ATOM 1498 C CA . GLN A 1 184 ? -10.961 -6.942 18.726 1.00 93.19 184 GLN A CA 1
ATOM 1499 C C . GLN A 1 184 ? -11.110 -5.563 18.087 1.00 93.19 184 GLN A C 1
ATOM 1501 O O . GLN A 1 184 ? -10.579 -4.572 18.593 1.00 93.19 184 GLN A O 1
ATOM 1506 N N . ILE A 1 185 ? -11.887 -5.492 17.005 1.00 93.62 185 ILE A N 1
ATOM 1507 C CA . ILE A 1 185 ? -12.345 -4.216 16.454 1.00 93.62 185 ILE A CA 1
ATOM 1508 C C . ILE A 1 185 ? -13.525 -3.723 17.288 1.00 93.62 185 ILE A C 1
ATOM 1510 O O . ILE A 1 185 ? -14.545 -4.400 17.417 1.00 93.62 185 ILE A O 1
ATOM 1514 N N . ARG A 1 186 ? -13.372 -2.531 17.856 1.00 92.94 186 ARG A N 1
ATOM 1515 C CA . ARG A 1 186 ? -14.355 -1.842 18.688 1.00 92.94 186 ARG A CA 1
ATOM 1516 C C . ARG A 1 186 ? -14.766 -0.556 18.000 1.00 92.94 186 ARG A C 1
ATOM 1518 O O . ARG A 1 186 ? -13.915 0.177 17.502 1.00 92.94 186 ARG A O 1
ATOM 1525 N N . GLN A 1 187 ? -16.063 -0.278 18.004 1.00 92.12 187 GLN A N 1
ATOM 1526 C CA . GLN A 1 187 ? -16.591 1.007 17.573 1.00 92.12 187 GLN A CA 1
ATOM 1527 C C . GLN A 1 187 ? -16.686 1.951 18.780 1.00 92.12 187 GLN A C 1
ATOM 1529 O O . GLN A 1 187 ? -17.086 1.540 19.865 1.00 92.12 187 GLN A O 1
ATOM 1534 N N . GLY A 1 188 ? -16.305 3.209 18.604 1.00 90.06 188 GLY A N 1
ATOM 1535 C CA . GLY A 1 188 ? -16.223 4.209 19.665 1.00 90.06 188 GLY A CA 1
ATOM 1536 C C . GLY A 1 188 ? -15.685 5.526 19.122 1.00 90.06 188 GLY A C 1
ATOM 1537 O O . GLY A 1 188 ? -15.795 5.781 17.929 1.00 90.06 188 GLY A O 1
ATOM 1538 N N . VAL A 1 189 ? -15.104 6.359 19.977 1.00 90.62 189 VAL A N 1
ATOM 1539 C CA . VAL A 1 189 ? -14.318 7.525 19.555 1.00 90.62 189 VAL A CA 1
ATOM 1540 C C . VAL A 1 189 ? -12.892 7.278 20.018 1.00 90.62 189 VAL A C 1
ATOM 1542 O O . VAL A 1 189 ? -12.660 7.107 21.210 1.00 90.62 189 VAL A O 1
ATOM 1545 N N . PHE A 1 190 ? -11.950 7.213 19.084 1.00 90.12 190 PHE A N 1
ATOM 1546 C CA . PHE A 1 190 ? -10.549 6.913 19.359 1.00 90.12 190 PHE A CA 1
ATOM 1547 C C . PHE A 1 190 ? -9.670 8.010 18.767 1.00 90.12 190 PHE A C 1
ATOM 1549 O O . PHE A 1 190 ? -9.587 8.172 17.545 1.00 90.12 190 PHE A O 1
ATOM 1556 N N . HIS A 1 191 ? -9.008 8.760 19.638 1.00 89.25 191 HIS A N 1
ATOM 1557 C CA . HIS A 1 191 ? -8.070 9.804 19.257 1.00 89.25 191 HIS A CA 1
ATOM 1558 C C . HIS A 1 191 ? -6.691 9.184 19.052 1.00 89.25 191 HIS A C 1
ATOM 1560 O O . HIS A 1 191 ? -6.101 8.626 19.971 1.00 89.25 191 HIS A O 1
ATOM 1566 N N . HIS A 1 192 ? -6.201 9.256 17.822 1.00 87.69 192 HIS A N 1
ATOM 1567 C CA . HIS A 1 192 ? -4.894 8.774 17.408 1.00 87.69 192 HIS A CA 1
ATOM 1568 C C . HIS A 1 192 ? -3.954 9.970 17.325 1.00 87.69 192 HIS A C 1
ATOM 1570 O O . HIS A 1 192 ? -4.211 10.901 16.562 1.00 87.69 192 HIS A O 1
ATOM 1576 N N . ILE A 1 193 ? -2.897 9.955 18.129 1.00 84.88 193 ILE A N 1
ATOM 1577 C CA . ILE A 1 193 ? -1.964 11.068 18.281 1.00 84.88 193 ILE A CA 1
ATOM 1578 C C . ILE A 1 193 ? -0.548 10.569 17.999 1.00 84.88 193 ILE A C 1
ATOM 1580 O O . ILE A 1 193 ? -0.115 9.549 18.539 1.00 84.88 193 ILE A O 1
ATOM 1584 N N . HIS A 1 194 ? 0.176 11.320 17.178 1.00 82.00 194 HIS A N 1
ATOM 1585 C CA . HIS A 1 194 ? 1.625 11.228 17.041 1.00 82.00 194 HIS A CA 1
ATOM 1586 C C . HIS A 1 194 ? 2.204 12.594 17.403 1.00 82.00 194 HIS A C 1
ATOM 1588 O O . HIS A 1 194 ? 2.009 13.554 16.660 1.00 82.00 194 HIS A O 1
ATOM 1594 N N . ASP A 1 195 ? 2.864 12.700 18.555 1.00 79.06 195 ASP A N 1
ATOM 1595 C CA . ASP A 1 195 ? 3.247 13.968 19.191 1.00 79.06 195 ASP A CA 1
ATOM 1596 C C . ASP A 1 195 ? 4.729 14.351 19.022 1.00 79.06 195 ASP A C 1
ATOM 1598 O O . ASP A 1 195 ? 5.153 15.384 19.536 1.00 79.06 195 ASP A O 1
ATOM 1602 N N . TRP A 1 196 ? 5.519 13.593 18.251 1.00 72.19 196 TRP A N 1
ATOM 1603 C CA . TRP A 1 1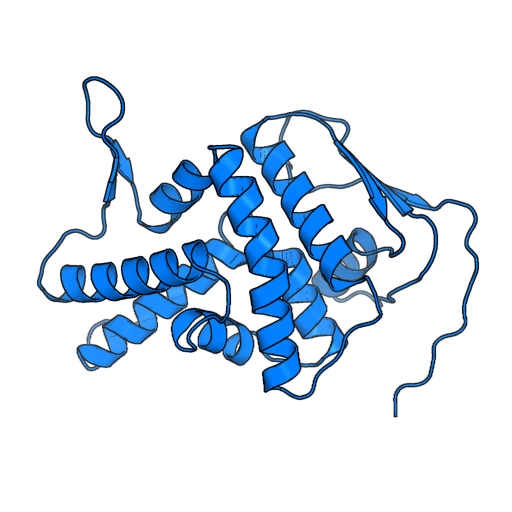96 ? 6.915 13.941 17.941 1.00 72.19 196 TRP A CA 1
ATOM 1604 C C . TRP A 1 196 ? 7.210 13.968 16.433 1.00 72.19 196 TRP A C 1
ATOM 1606 O O . TRP A 1 196 ? 6.466 13.425 15.626 1.00 72.19 196 TRP A O 1
ATOM 1616 N N . ALA A 1 197 ? 8.299 14.628 16.033 1.00 62.47 197 ALA A N 1
ATOM 1617 C CA . ALA A 1 197 ? 8.692 14.818 14.625 1.00 62.47 197 ALA A CA 1
ATOM 1618 C C . ALA A 1 197 ? 9.729 13.787 14.117 1.00 62.47 197 ALA A C 1
ATOM 1620 O O . ALA A 1 197 ? 10.234 13.893 13.001 1.00 62.47 197 ALA A O 1
ATOM 1621 N N . GLY A 1 198 ? 10.082 12.798 14.942 1.00 61.88 198 GLY A N 1
ATOM 1622 C CA . GLY A 1 198 ? 11.205 11.882 14.711 1.00 61.88 198 GLY A CA 1
ATOM 1623 C C . GLY A 1 198 ? 10.808 10.404 14.622 1.00 61.88 198 GLY A C 1
ATOM 1624 O O . GLY A 1 198 ? 9.631 10.062 14.696 1.00 61.88 198 GLY A O 1
ATOM 1625 N N . PRO A 1 199 ? 11.779 9.493 14.463 1.00 62.59 199 PRO A N 1
ATOM 1626 C CA . PRO A 1 199 ? 11.524 8.061 14.563 1.00 62.59 199 PRO A CA 1
ATOM 1627 C C . PRO A 1 199 ? 11.163 7.645 16.008 1.00 62.59 199 PRO A C 1
ATOM 1629 O O . PRO A 1 199 ? 11.619 8.294 16.949 1.00 62.59 199 PRO A O 1
ATOM 1632 N N . PRO A 1 200 ? 10.380 6.563 16.209 1.00 67.56 200 PRO A N 1
ATOM 1633 C CA . PRO A 1 200 ? 9.769 5.724 15.176 1.00 67.56 200 PRO A CA 1
ATOM 1634 C C . PRO A 1 200 ? 8.488 6.350 14.592 1.00 67.56 200 PRO A C 1
ATOM 1636 O O . PRO A 1 200 ? 7.484 6.461 15.275 1.00 67.56 200 PRO A O 1
ATOM 1639 N N . HIS A 1 201 ? 8.478 6.647 13.287 1.00 65.12 201 HIS A N 1
ATOM 1640 C CA . HIS A 1 201 ? 7.379 7.346 12.581 1.00 65.12 201 HIS A CA 1
ATOM 1641 C C . HIS A 1 201 ? 6.032 6.596 12.526 1.00 65.12 201 HIS A C 1
ATOM 1643 O O . HIS A 1 201 ? 5.071 7.067 11.929 1.00 65.12 201 HIS A O 1
ATOM 1649 N N . TYR A 1 202 ? 5.979 5.391 13.091 1.00 67.38 202 TYR A N 1
ATOM 1650 C CA . TYR A 1 202 ? 4.825 4.496 13.060 1.00 67.38 202 TYR A CA 1
ATOM 1651 C C . TYR A 1 202 ? 4.435 4.075 14.470 1.00 67.38 202 TYR A C 1
ATOM 1653 O O . TYR A 1 202 ? 4.050 2.933 14.681 1.00 67.38 202 TYR A O 1
ATOM 1661 N N . GLN A 1 203 ? 4.615 4.941 15.460 1.00 74.31 203 GLN A N 1
ATOM 1662 C CA . GLN A 1 203 ? 4.111 4.692 16.800 1.00 74.31 203 GLN A CA 1
ATOM 1663 C C . GLN A 1 203 ? 3.049 5.741 17.104 1.00 74.31 203 GLN A C 1
ATOM 1665 O O . GLN A 1 203 ? 3.298 6.936 17.056 1.00 74.31 203 GLN A O 1
ATOM 1670 N N . VAL A 1 204 ? 1.836 5.272 17.373 1.00 77.38 204 VAL A N 1
ATOM 1671 C CA . VAL A 1 204 ? 0.675 6.129 17.611 1.00 77.38 204 VAL A CA 1
ATOM 1672 C C . VAL A 1 204 ? 0.198 5.893 19.033 1.00 77.38 204 VAL A C 1
ATOM 1674 O O . VAL A 1 204 ? 0.043 4.743 19.457 1.00 77.38 204 VAL A O 1
ATOM 1677 N N . ARG A 1 205 ? -0.041 6.975 19.776 1.00 79.88 205 ARG A N 1
ATOM 1678 C CA . ARG A 1 205 ? -0.774 6.919 21.039 1.00 79.88 205 ARG A CA 1
ATOM 1679 C C . ARG A 1 205 ? -2.263 6.946 20.722 1.00 79.88 205 ARG A C 1
ATOM 1681 O O . ARG A 1 205 ? -2.715 7.786 19.949 1.00 79.88 205 ARG A O 1
ATOM 1688 N N . MET A 1 206 ? -3.015 6.015 21.298 1.00 81.25 206 MET A N 1
ATOM 1689 C CA . MET A 1 206 ? -4.468 5.983 21.171 1.00 81.25 206 MET A CA 1
ATOM 1690 C C . MET A 1 206 ? -5.096 6.348 22.513 1.00 81.25 206 MET A C 1
ATOM 1692 O O . MET A 1 206 ? -4.810 5.713 23.525 1.00 81.25 206 MET A O 1
ATOM 1696 N N . GLU A 1 207 ? -5.970 7.343 22.506 1.00 82.19 207 GLU A N 1
ATOM 1697 C CA . GLU A 1 207 ? -6.777 7.745 23.653 1.00 82.19 207 GLU A CA 1
ATOM 1698 C C . GLU A 1 207 ? -8.244 7.450 23.327 1.00 82.19 207 GLU A C 1
ATOM 1700 O O . GLU A 1 207 ? -8.790 7.935 22.333 1.00 82.19 207 GLU A O 1
ATOM 1705 N N . ALA A 1 208 ? -8.884 6.596 24.126 1.00 71.50 208 ALA A N 1
ATOM 1706 C CA . ALA A 1 208 ? -10.299 6.292 23.956 1.00 71.50 208 ALA A CA 1
ATOM 1707 C C . ALA A 1 208 ? -11.150 7.409 24.580 1.00 71.50 208 ALA A C 1
ATOM 1709 O O . ALA A 1 208 ? -10.994 7.733 25.756 1.00 71.50 208 ALA A O 1
ATOM 1710 N N . GLY A 1 209 ? -12.072 7.972 23.800 1.00 63.50 209 GLY A N 1
ATOM 1711 C CA . GLY A 1 209 ? -13.202 8.739 24.322 1.00 63.50 209 GLY A CA 1
ATOM 1712 C C . GLY A 1 209 ? -14.214 7.824 25.034 1.00 63.50 209 GLY A C 1
ATOM 1713 O O . GLY A 1 209 ? -14.022 6.605 25.072 1.00 63.50 209 GLY A O 1
ATOM 1714 N N . PRO A 1 210 ? -15.311 8.363 25.599 1.00 50.31 210 PRO A N 1
ATOM 1715 C CA . PRO A 1 210 ? -16.325 7.552 26.275 1.00 50.31 210 PRO A CA 1
ATOM 1716 C C . PRO A 1 210 ? -16.844 6.434 25.350 1.00 50.31 210 PRO A C 1
ATOM 1718 O O . PRO A 1 210 ? -17.405 6.685 24.283 1.00 50.31 210 PRO A O 1
ATOM 1721 N N . ILE A 1 211 ? -16.602 5.181 25.745 1.00 47.81 211 ILE A N 1
ATOM 1722 C CA . ILE A 1 211 ? -16.847 3.990 24.925 1.00 47.81 211 ILE A CA 1
ATOM 1723 C C . ILE A 1 211 ? -18.342 3.655 24.957 1.00 47.81 211 ILE A C 1
ATOM 1725 O O . ILE A 1 211 ? -18.877 3.285 26.000 1.00 47.81 211 ILE A O 1
ATOM 1729 N N . THR A 1 212 ? -19.023 3.717 23.810 1.00 41.34 212 THR A N 1
ATOM 1730 C CA . THR A 1 212 ? -20.324 3.049 23.642 1.00 41.34 212 THR A CA 1
ATOM 1731 C C . THR A 1 212 ? -20.062 1.611 23.206 1.00 41.34 212 THR A C 1
ATOM 1733 O O . THR A 1 212 ? -19.762 1.354 22.044 1.00 41.34 212 THR A O 1
ATOM 1736 N N . ILE A 1 213 ? -20.121 0.667 24.145 1.00 39.19 213 ILE A N 1
ATOM 1737 C CA . ILE A 1 213 ? -19.925 -0.757 23.851 1.00 39.19 213 ILE A CA 1
ATOM 1738 C C . ILE A 1 213 ? -21.134 -1.251 23.044 1.00 39.19 213 ILE A C 1
ATOM 1740 O O . ILE A 1 213 ? -22.210 -1.452 23.601 1.00 39.19 213 ILE A O 1
ATOM 1744 N N . GLN A 1 214 ? -20.970 -1.459 21.737 1.00 38.94 214 GLN A N 1
ATOM 1745 C CA . GLN A 1 214 ? -21.880 -2.310 20.968 1.00 38.94 214 GLN A CA 1
ATOM 1746 C C . GLN A 1 214 ? -21.348 -3.746 21.005 1.00 38.94 214 GLN A C 1
ATOM 1748 O O . GLN A 1 214 ? -20.186 -3.998 20.688 1.00 38.94 214 GLN A O 1
ATOM 1753 N N . GLN A 1 215 ? -22.193 -4.674 21.465 1.00 30.56 215 GLN A N 1
ATOM 1754 C CA . GLN A 1 215 ? -21.895 -6.105 21.551 1.00 30.56 215 GLN A CA 1
ATOM 1755 C C . GLN A 1 215 ? -21.471 -6.673 20.184 1.00 30.56 215 GLN A C 1
ATOM 1757 O O . GLN A 1 215 ? -21.972 -6.218 19.153 1.00 30.56 215 GLN A O 1
ATOM 1762 N N . PRO A 1 216 ? -20.576 -7.677 20.147 1.00 36.31 216 PRO A N 1
ATOM 1763 C CA . PRO A 1 216 ? -20.147 -8.282 18.895 1.00 36.31 216 PRO A CA 1
ATOM 1764 C C . PRO A 1 216 ? -21.332 -8.974 18.214 1.00 36.31 216 PRO A C 1
ATOM 1766 O O . PRO A 1 216 ? -21.937 -9.889 18.772 1.00 36.31 216 PRO A O 1
ATOM 1769 N N . ALA A 1 217 ? -21.639 -8.557 16.985 1.00 37.75 217 ALA A N 1
ATOM 1770 C CA . ALA A 1 217 ? -22.449 -9.362 16.087 1.00 37.75 217 ALA A CA 1
ATOM 1771 C C . ALA A 1 217 ? -21.672 -10.653 15.804 1.00 37.75 217 ALA A C 1
ATOM 1773 O O . ALA A 1 217 ? -20.574 -10.627 15.247 1.00 37.75 217 ALA A O 1
ATOM 1774 N N . SER A 1 218 ? -22.227 -11.783 16.231 1.00 30.22 218 SER A N 1
ATOM 1775 C CA . SER A 1 218 ? -21.754 -13.100 15.831 1.00 30.22 218 SER A CA 1
ATOM 1776 C C . SER A 1 218 ? -21.883 -13.215 14.311 1.00 30.22 218 SER A C 1
ATOM 1778 O O . SER A 1 218 ? -22.992 -13.370 13.796 1.00 30.22 218 SER A O 1
ATOM 1780 N N . PHE A 1 219 ? -20.773 -13.125 13.587 1.00 37.88 219 PHE A N 1
ATOM 1781 C CA . PHE A 1 219 ? -20.740 -13.523 12.185 1.00 37.88 219 PHE A CA 1
ATOM 1782 C C . PHE A 1 219 ? -20.673 -15.056 12.149 1.00 37.88 219 PHE A C 1
ATOM 1784 O O . PHE A 1 219 ? -19.686 -15.643 12.591 1.00 37.88 219 PHE A O 1
ATOM 1791 N N . LYS A 1 220 ? -21.774 -15.684 11.720 1.00 33.00 220 LYS A N 1
ATOM 1792 C CA . LYS A 1 220 ? -21.802 -17.078 11.261 1.00 33.00 220 LYS A CA 1
ATOM 1793 C C . LYS A 1 220 ? -21.382 -17.136 9.800 1.00 33.00 220 LYS A C 1
ATOM 1795 O O . LYS A 1 220 ? -21.751 -16.192 9.067 1.00 33.00 220 LYS A O 1
#

pLDDT: mean 87.9, std 15.59, range [30.22, 98.19]

Sequence (220 aa):
MIIATHSYGPDEWVKMRTFAWWVEILYLLRKLVQLPLLLIHMLTGLSYRQIFEFYAFVPFAQAPLLSELQRFLLGKAEAIRAGETELCIMRQGKDPYWLNVSDFIVTGLYSPELSAAFYAEQKTVLAQLLARHGKQLPAGLLEQAVALSEALFQTYTRQQPFGLTLRYNLWEACSDFLRGQPWQIRQGVFHHIHDWAGPPHYQVRMEAGPITIQQPASFK